Protein 2P38 (pdb70)

Solvent-accessible surface area: 15680 Å² total; per-residue (Å²): 92,136,2,26,67,12,45,88,135,1,48,81,13,0,64,141,14,0,96,75,0,7,95,26,110,45,125,32,1,0,0,9,56,46,88,124,59,6,0,0,8,2,84,81,115,15,87,123,56,3,63,125,95,88,38,80,1,94,51,2,41,55,33,0,2,23,2,102,73,49,111,73,151,84,55,27,7,73,35,47,53,87,0,5,72,28,13,118,42,105,55,5,30,0,31,0,8,45,94,12,6,46,42,0,66,14,45,62,47,0,40,105,166,16,28,154,77,75,28,110,127,38,20,61,115,0,0,0,11,26,53,138,42,78,59,18,0,12,0,52,21,56,98,100,35,84,74,160,19,0,25,30,68,41,61,111,51,12,52,66,10,45,89,131,2,59,78,4,0,66,116,13,0,85,76,1,6,83,30,110,45,129,38,0,0,0,9,70,47,104,128,60,6,0,1,8,2,85,82,117,15,76,116,55,3,105,122,97,84,43,82,5,94,53,2,40,55,32,0,3,16,2,99,74,50,110,72,152,71,55,28,6,69,36,48,51,86,0,6,71,29,13,110,49,94,55,5,32,0,31,0,8,46,96,12,5,47,39,0,67,14,45,61,35,0,42,110,165,15,26,156,81,73,30,113,126,42,19,61,117,0,0,0,11,26,54,136,39,80,57,18,0,9,0,54,16,61,97,105,43,87,72,131,19,0,18,32,63,38,61

Foldseek 3Di:
DFKAWADPVRQVLLQVVLPQFAAQQADTWMWDPDVFTWIFRADPVLNVVSVPDGDDPVPGHGTFFTWDQDPVSRIHTDGDLVSNVRHPGDAQEWEFEQVQLVVLLVQAAAFPVRTPDHGYDDDQKGFYHYNVRHGSAIFGAPPVDGRRRTHRDTD/DQKAWADPVRQVLLCVVLVQFAAQQADTWMWDPDVFTWIFRADPVLNVVSVPDPDDPVPGHHTFFTWDQDPVRRIHTDGALVSNVRHPGDAQEWEFEQVQLVVLLVQAAHFPVRTPDHHYDDDQKGFYHYPVRHGSAIFGAPPVGGRRRTHRDTD

Organism: Pyrococcus abyssi (strain GE5 / Orsay) (NCBI:txid272844)

B-factor: mean 29.69, std 9.16, range [14.89, 67.26]

Structure (mmCIF, N/CA/C/O backbone):
data_2P38
#
_entry.id   2P38
#
_cell.length_a   88.492
_cell.length_b   90.284
_cell.length_c   63.347
_cell.angle_alpha   90.00
_cell.angle_beta   134.29
_cell.angle_gamma   90.00
#
_symmetry.space_group_name_H-M   'C 1 2 1'
#
loop_
_entity.id
_entity.type
_entity.pdbx_description
1 polymer 'Protein involved in ribosomal biogenesis'
2 water water
#
loop_
_atom_site.group_PDB
_atom_site.id
_atom_site.type_symbol
_atom_site.label_atom_id
_atom_site.label_alt_id
_atom_site.label_comp_id
_atom_site.label_asym_id
_atom_site.label_entity_id
_atom_site.label_seq_id
_atom_site.pdbx_PDB_ins_code
_atom_site.Cartn_x
_atom_site.Cartn_y
_atom_site.Cartn_z
_atom_site.occupancy
_atom_site.B_iso_or_equiv
_atom_site.auth_seq_id
_atom_site.auth_comp_id
_atom_site.auth_asym_id
_atom_site.auth_atom_id
_atom_site.pdbx_PDB_model_num
ATOM 1 N N . LEU A 1 5 ? 45.951 48.189 6.427 1.00 43.18 5 LEU A N 1
ATOM 2 C CA . LEU A 1 5 ? 45.702 49.533 7.027 1.00 42.63 5 LEU A CA 1
ATOM 3 C C . LEU A 1 5 ? 46.911 50.131 7.705 1.00 42.38 5 LEU A C 1
ATOM 4 O O . LEU A 1 5 ? 47.467 49.527 8.617 1.00 43.61 5 LEU A O 1
ATOM 6 N N . ARG A 1 6 ? 47.316 51.323 7.252 1.00 41.15 6 ARG A N 1
ATOM 7 C CA . ARG A 1 6 ? 48.182 52.196 8.019 1.00 40.50 6 ARG A CA 1
ATOM 8 C C . ARG A 1 6 ? 47.195 53.071 8.766 1.00 39.07 6 ARG A C 1
ATOM 9 O O . ARG A 1 6 ? 46.135 53.413 8.252 1.00 39.73 6 ARG A O 1
ATOM 17 N N . VAL A 1 7 ? 47.552 53.409 9.977 1.00 37.38 7 VAL A N 1
ATOM 18 C CA . VAL A 1 7 ? 46.708 54.259 10.784 1.00 35.83 7 VAL A CA 1
ATOM 19 C C . VAL A 1 7 ? 47.548 55.405 11.212 1.00 34.96 7 VAL A C 1
ATOM 20 O O . VAL A 1 7 ? 48.643 55.230 11.753 1.00 36.89 7 VAL A O 1
ATOM 24 N N . ARG A 1 8 ? 47.059 56.607 10.938 1.00 33.79 8 ARG A N 1
ATOM 25 C CA . ARG A 1 8 ? 47.827 57.802 11.241 1.00 32.46 8 ARG A CA 1
ATOM 26 C C . ARG A 1 8 ? 46.939 58.934 11.694 1.00 31.80 8 ARG A C 1
ATOM 27 O O . ARG A 1 8 ? 45.733 58.869 11.493 1.00 31.77 8 ARG A O 1
ATOM 35 N N . ARG A 1 9 ? 47.548 59.956 12.291 1.00 30.17 9 ARG A N 1
ATOM 36 C CA . ARG A 1 9 ? 46.857 61.193 12.591 1.00 29.31 9 ARG A CA 1
ATOM 37 C C . ARG A 1 9 ? 46.438 61.799 11.281 1.00 29.23 9 ARG A C 1
ATOM 38 O O . ARG A 1 9 ? 47.070 61.546 10.220 1.00 28.30 9 ARG A O 1
ATOM 46 N N . ALA A 1 10 ? 45.347 62.561 11.333 1.00 26.88 10 ALA A N 1
ATOM 47 C CA . ALA A 1 10 ? 44.792 63.212 10.148 1.00 26.22 10 ALA A CA 1
ATOM 48 C C . ALA A 1 10 ? 45.769 64.289 9.674 1.00 26.19 10 ALA A C 1
ATOM 49 O O . ALA A 1 10 ? 46.385 64.970 10.493 1.00 27.11 10 ALA A O 1
ATOM 51 N N . SER A 1 11 ? 45.888 64.444 8.356 1.00 27.33 11 SER A N 1
ATOM 52 C CA . SER A 1 11 ? 46.722 65.497 7.783 1.00 27.93 11 SER A CA 1
ATOM 53 C C . SER A 1 11 ? 46.083 66.844 8.047 1.00 28.65 11 SER A C 1
ATOM 54 O O . SER A 1 11 ? 44.905 66.925 8.364 1.00 27.53 11 SER A O 1
ATOM 57 N N . SER A 1 12 ? 46.871 67.912 7.949 1.00 28.74 12 SER A N 1
ATOM 58 C CA . SER A 1 12 ? 46.294 69.237 7.997 1.00 29.15 12 SER A CA 1
ATOM 59 C C . SER A 1 12 ? 45.184 69.401 6.956 1.00 27.53 12 SER A C 1
ATOM 60 O O . SER A 1 12 ? 44.148 69.994 7.254 1.00 27.75 12 SER A O 1
ATOM 63 N N . TRP A 1 13 ? 45.373 68.861 5.746 1.00 26.10 13 TRP A N 1
ATOM 64 C CA . TRP A 1 13 ? 44.391 68.929 4.692 1.00 26.00 13 TRP A CA 1
ATOM 65 C C . TRP A 1 13 ? 43.128 68.162 5.097 1.00 25.13 13 TRP A C 1
ATOM 66 O O . TRP A 1 13 ? 41.998 68.630 4.941 1.00 25.13 13 TRP A O 1
ATOM 77 N N . GLU A 1 14 ? 43.345 66.977 5.645 1.00 24.33 14 GLU A N 1
ATOM 78 C CA . GLU A 1 14 ? 42.226 66.139 5.995 1.00 23.44 14 GLU A CA 1
ATOM 79 C C . GLU A 1 14 ? 41.435 66.827 7.121 1.00 23.02 14 GLU A C 1
ATOM 80 O O . GLU A 1 14 ? 40.225 66.860 7.068 1.00 21.67 14 GLU A O 1
ATOM 86 N N . LEU A 1 15 ? 42.131 67.401 8.091 1.00 24.00 15 LEU A N 1
ATOM 87 C CA . LEU A 1 15 ? 41.465 68.162 9.161 1.00 24.94 15 LEU A CA 1
ATOM 88 C C . LEU A 1 15 ? 40.637 69.298 8.622 1.00 25.79 15 LEU A C 1
ATOM 89 O O . LEU A 1 15 ? 39.556 69.605 9.128 1.00 24.85 15 LEU A O 1
ATOM 94 N N . ASP A 1 16 ? 41.140 69.944 7.575 1.00 25.38 16 ASP A N 1
ATOM 95 C CA . ASP A 1 16 ? 40.406 71.047 6.979 1.00 25.99 16 ASP A CA 1
ATOM 96 C C . ASP A 1 16 ? 39.143 70.546 6.293 1.00 24.44 16 ASP A C 1
ATOM 97 O O . ASP A 1 16 ? 38.106 71.200 6.362 1.00 24.03 16 ASP A O 1
ATOM 102 N N . LEU A 1 17 ? 39.224 69.375 5.662 1.00 22.33 17 LEU A N 1
ATOM 103 C CA . LEU A 1 17 ? 38.064 68.792 4.997 1.00 22.47 17 LEU A CA 1
ATOM 104 C C . LEU A 1 17 ? 37.027 68.443 6.070 1.00 21.20 17 LEU A C 1
ATOM 105 O O . LEU A 1 17 ? 35.841 68.622 5.860 1.00 21.68 17 LEU A O 1
ATOM 110 N N . ILE A 1 18 ? 37.525 67.953 7.196 1.00 21.23 18 ILE A N 1
ATOM 111 C CA . ILE A 1 18 ? 36.624 67.522 8.274 1.00 20.63 18 ILE A CA 1
ATOM 112 C C . ILE A 1 18 ? 36.016 68.771 8.891 1.00 22.30 18 ILE A C 1
ATOM 113 O O . ILE A 1 18 ? 34.814 68.845 9.138 1.00 21.29 18 ILE A O 1
ATOM 118 N N . LEU A 1 19 ? 36.859 69.762 9.123 1.00 22.82 19 LEU A N 1
ATOM 119 C CA . LEU A 1 19 ? 36.371 71.022 9.647 1.00 25.28 19 LEU A CA 1
ATOM 120 C C . LEU A 1 19 ? 35.389 71.708 8.743 1.00 25.47 19 LEU A C 1
ATOM 121 O O . LEU A 1 19 ? 34.408 72.231 9.245 1.00 26.90 19 LEU A O 1
ATOM 126 N N . LYS A 1 20 ? 35.629 71.686 7.421 1.00 26.59 20 LYS A N 1
ATOM 127 C CA . LYS A 1 20 ? 34.750 72.333 6.442 1.00 27.85 20 LYS A CA 1
ATOM 128 C C . LYS A 1 20 ? 33.376 71.751 6.607 1.00 27.35 20 LYS A C 1
ATOM 129 O O . LYS A 1 20 ? 32.368 72.477 6.644 1.00 27.60 20 LYS A O 1
ATOM 135 N N . GLU A 1 21 ? 33.333 70.435 6.765 1.00 25.85 21 GLU A N 1
ATOM 136 C CA . GLU A 1 21 ? 32.064 69.773 6.887 1.00 24.43 21 GLU A CA 1
ATOM 137 C C . GLU A 1 21 ? 31.364 70.161 8.201 1.00 23.27 21 GLU A C 1
ATOM 138 O O . GLU A 1 21 ? 30.170 70.525 8.196 1.00 24.91 21 GLU A O 1
ATOM 144 N N . ALA A 1 22 ? 32.106 70.122 9.298 1.00 23.66 22 ALA A N 1
ATOM 145 C CA . ALA A 1 22 ? 31.509 70.420 10.616 1.00 23.31 22 ALA A CA 1
ATOM 146 C C . ALA A 1 22 ? 31.022 71.856 10.627 1.00 24.40 22 ALA A C 1
ATOM 147 O O . ALA A 1 22 ? 29.966 72.188 11.171 1.00 22.99 22 ALA A O 1
ATOM 149 N N . GLU A 1 23 ? 31.775 72.722 9.958 1.00 24.01 23 GLU A N 1
ATOM 150 C CA . GLU A 1 23 ? 31.433 74.127 10.011 1.00 24.91 23 GLU A CA 1
ATOM 151 C C . GLU A 1 23 ? 30.234 74.527 9.152 1.00 25.23 23 GLU A C 1
ATOM 152 O O . GLU A 1 23 ? 29.698 75.615 9.306 1.00 26.02 23 GLU A O 1
ATOM 158 N N . LYS A 1 24 ? 29.734 73.619 8.325 1.00 23.55 24 LYS A N 1
ATOM 159 C CA . LYS A 1 24 ? 28.441 73.854 7.739 1.00 23.80 24 LYS A CA 1
ATOM 160 C C . LYS A 1 24 ? 27.333 73.876 8.786 1.00 23.77 24 LYS A C 1
ATOM 161 O O . LYS A 1 24 ? 26.267 74.386 8.524 1.00 25.07 24 LYS A O 1
ATOM 167 N N . TYR A 1 25 ? 27.583 73.278 9.943 1.00 22.76 25 TYR A N 1
ATOM 168 C CA . TYR A 1 25 ? 26.558 73.052 10.942 1.00 22.24 25 TYR A CA 1
ATOM 169 C C . TYR A 1 25 ? 26.818 73.741 12.255 1.00 23.35 25 TYR A C 1
ATOM 170 O O . TYR A 1 25 ? 25.890 74.026 13.002 1.00 24.18 25 TYR A O 1
ATOM 179 N N . GLY A 1 26 ? 28.082 73.967 12.569 1.00 23.65 26 GLY A N 1
ATOM 180 C CA . GLY A 1 26 ? 28.400 74.625 13.800 1.00 24.33 26 GLY A CA 1
ATOM 181 C C . GLY A 1 26 ? 29.839 74.483 14.158 1.00 24.66 26 GLY A C 1
ATOM 182 O O . GLY A 1 26 ? 30.738 74.532 13.294 1.00 26.79 26 GLY A O 1
ATOM 183 N N . GLU A 1 27 ? 30.074 74.332 15.438 1.00 24.80 27 GLU A N 1
ATOM 184 C CA . GLU A 1 27 ? 31.435 74.358 15.921 1.00 25.36 27 GLU A CA 1
ATOM 185 C C . GLU A 1 27 ? 31.843 72.935 16.151 1.00 24.21 27 GLU A C 1
ATOM 186 O O . GLU A 1 27 ? 31.140 72.201 16.845 1.00 24.52 27 GLU A O 1
ATOM 192 N N . LEU A 1 28 ? 32.967 72.552 15.561 1.00 23.91 28 LEU A N 1
ATOM 193 C CA . LEU A 1 28 ? 33.501 71.213 15.782 1.00 23.37 28 LEU A CA 1
ATOM 194 C C . LEU A 1 28 ? 34.154 71.179 17.165 1.00 23.73 28 LEU A C 1
ATOM 195 O O . LEU A 1 28 ? 35.133 71.888 17.436 1.00 24.52 28 LEU A O 1
ATOM 200 N N . LEU A 1 29 ? 33.600 70.360 18.047 1.00 23.69 29 LEU A N 1
ATOM 201 C CA . LEU A 1 29 ? 33.986 70.355 19.443 1.00 24.33 29 LEU A CA 1
ATOM 202 C C . LEU A 1 29 ? 35.144 69.413 19.679 1.00 25.50 29 LEU A C 1
ATOM 203 O O . LEU A 1 29 ? 35.819 69.465 20.727 1.00 26.71 29 LEU A O 1
ATOM 208 N N . HIS A 1 30 ? 35.361 68.538 18.709 1.00 24.57 30 HIS A N 1
ATOM 209 C CA . HIS A 1 30 ? 36.395 67.543 18.845 1.00 26.32 30 HIS A CA 1
ATOM 210 C C . HIS A 1 30 ? 37.583 67.800 17.938 1.00 26.76 30 HIS A C 1
ATOM 211 O O . HIS A 1 30 ? 37.425 68.073 16.742 1.00 28.73 30 HIS A O 1
ATOM 218 N N . GLU A 1 31 ? 38.773 67.676 18.509 1.00 27.86 31 GLU A N 1
ATOM 219 C CA . GLU A 1 31 ? 39.977 68.190 17.870 1.00 28.42 31 GLU A CA 1
ATOM 220 C C . GLU A 1 31 ? 40.789 67.141 17.134 1.00 27.71 31 GLU A C 1
ATOM 221 O O . GLU A 1 31 ? 41.445 67.433 16.151 1.00 28.48 31 GLU A O 1
ATOM 227 N N . PHE A 1 32 ? 40.724 65.903 17.598 1.00 24.76 32 PHE A N 1
ATOM 228 C CA . PHE A 1 32 ? 41.729 64.907 17.233 1.00 24.34 32 PHE A CA 1
ATOM 229 C C . PHE A 1 32 ? 41.155 63.834 16.381 1.00 23.15 32 PHE A C 1
ATOM 230 O O . PHE A 1 32 ? 40.144 63.228 16.759 1.00 22.15 32 PHE A O 1
ATOM 238 N N . PHE A 1 33 ? 41.785 63.589 15.234 1.00 21.10 33 PHE A N 1
ATOM 239 C CA . PHE A 1 33 ? 41.282 62.607 14.324 1.00 22.22 33 PHE A CA 1
ATOM 240 C C . PHE A 1 33 ? 42.433 61.792 13.799 1.00 23.24 33 PHE A C 1
ATOM 241 O O . PHE A 1 33 ? 43.577 62.295 13.694 1.00 23.70 33 PHE A O 1
ATOM 249 N N . CYS A 1 34 ? 42.140 60.542 13.522 1.00 22.10 34 CYS A N 1
ATOM 250 C CA . CYS A 1 34 ? 43.077 59.692 12.866 1.00 22.33 34 CYS A CA 1
ATOM 251 C C . CYS A 1 34 ? 42.450 59.250 11.598 1.00 22.71 34 CYS A C 1
ATOM 252 O O . CYS A 1 34 ? 41.224 59.344 11.383 1.00 20.93 34 CYS A O 1
ATOM 255 N N . VAL A 1 35 ? 43.301 58.737 10.717 1.00 22.20 35 VAL A N 1
ATOM 256 C CA . VAL A 1 35 ? 42.846 58.282 9.443 1.00 23.37 35 VAL A CA 1
ATOM 257 C C . VAL A 1 35 ? 43.362 56.877 9.292 1.00 24.64 35 VAL A C 1
ATOM 258 O O . VAL A 1 35 ? 44.498 56.591 9.6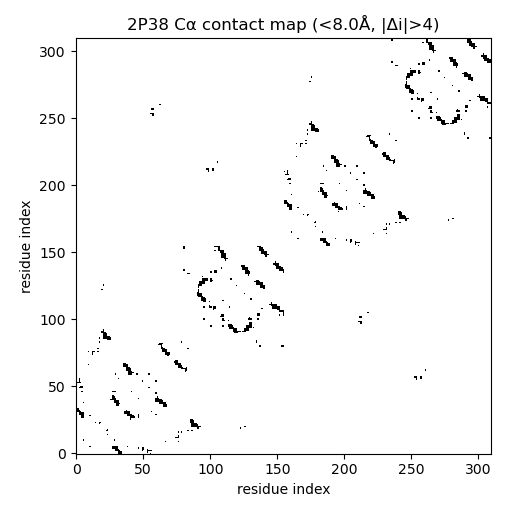74 1.00 26.92 35 VAL A O 1
ATOM 262 N N . VAL A 1 36 ? 42.478 56.019 8.821 1.00 26.30 36 VAL A N 1
ATOM 263 C CA . VAL A 1 36 ? 42.792 54.648 8.517 1.00 27.81 36 VAL A CA 1
ATOM 264 C C . VAL A 1 36 ? 42.772 54.558 6.999 1.00 29.87 36 VAL A C 1
ATOM 265 O O . VAL A 1 36 ? 41.719 54.646 6.353 1.00 29.41 36 VAL A O 1
ATOM 269 N N . GLU A 1 37 ? 43.979 54.409 6.458 1.00 32.85 37 GLU A N 1
ATOM 270 C CA . GLU A 1 37 ? 44.171 54.283 5.019 1.00 34.06 37 GLU A CA 1
ATOM 271 C C . GLU A 1 37 ? 43.737 52.876 4.645 1.00 34.61 37 GLU A C 1
ATOM 272 O O . GLU A 1 37 ? 44.496 51.938 4.814 1.00 36.60 37 GLU A O 1
ATOM 278 N N . GLY A 1 38 ? 42.489 52.718 4.214 1.00 34.72 38 GLY A N 1
ATOM 279 C CA . GLY A 1 38 ? 41.969 51.443 3.752 1.00 34.87 38 GLY A CA 1
ATOM 280 C C . GLY A 1 38 ? 41.784 51.581 2.246 1.00 35.69 38 GLY A C 1
ATOM 281 O O . GLY A 1 38 ? 42.609 52.247 1.601 1.00 35.44 38 GLY A O 1
ATOM 282 N N . LYS A 1 39 ? 40.707 51.012 1.704 1.00 36.07 39 LYS A N 1
ATOM 283 C CA . LYS A 1 39 ? 40.271 51.311 0.326 1.00 35.97 39 LYS A CA 1
ATOM 284 C C . LYS A 1 39 ? 40.086 52.815 0.183 1.00 35.69 39 LYS A C 1
ATOM 285 O O . LYS A 1 39 ? 40.505 53.421 -0.802 1.00 34.80 39 LYS A O 1
ATOM 287 N N . TYR A 1 40 ? 39.481 53.399 1.219 1.00 34.38 40 TYR A N 1
ATOM 288 C CA . TYR A 1 40 ? 39.271 54.833 1.327 1.00 33.23 40 TYR A CA 1
ATOM 289 C C . TYR A 1 40 ? 39.826 55.253 2.648 1.00 31.15 40 TYR A C 1
ATOM 290 O O . TYR A 1 40 ? 40.139 54.431 3.489 1.00 31.52 40 TYR A O 1
ATOM 299 N N . ARG A 1 41 ? 39.930 56.553 2.845 1.00 29.31 41 ARG A N 1
ATOM 300 C CA . ARG A 1 41 ? 40.496 57.082 4.045 1.00 27.50 41 ARG A CA 1
ATOM 301 C C . ARG A 1 41 ? 39.395 57.212 5.081 1.00 26.09 41 ARG A C 1
ATOM 302 O O . ARG A 1 41 ? 38.522 58.063 4.951 1.00 25.26 41 ARG A O 1
ATOM 310 N N . ASP A 1 42 ? 39.453 56.378 6.114 1.00 23.97 42 ASP A N 1
ATOM 311 C CA . ASP A 1 42 ? 38.418 56.419 7.123 1.00 23.06 42 ASP A CA 1
ATOM 312 C C . ASP A 1 42 ? 38.823 57.304 8.230 1.00 20.46 42 ASP A C 1
ATOM 313 O O . ASP A 1 42 ? 39.958 57.263 8.702 1.00 22.05 42 ASP A O 1
ATOM 318 N N . VAL A 1 43 ? 37.884 58.123 8.695 1.00 19.95 43 VAL A N 1
ATOM 319 C CA . VAL A 1 43 ? 38.256 59.090 9.719 1.00 18.12 43 VAL A CA 1
ATOM 320 C C . VAL A 1 43 ? 37.750 58.642 11.078 1.00 18.13 43 VAL A C 1
ATOM 321 O O . VAL A 1 43 ? 36.601 58.232 11.166 1.00 17.66 43 VAL A O 1
ATOM 325 N N . TYR A 1 44 ? 38.615 58.697 12.084 1.00 18.26 44 TYR A N 1
ATOM 326 C CA . TYR A 1 44 ? 38.209 58.337 13.439 1.00 18.43 44 TYR A CA 1
ATOM 327 C C . TYR A 1 44 ? 38.399 59.524 14.319 1.00 18.73 44 TYR A C 1
ATOM 328 O O . TYR A 1 44 ? 39.450 60.219 14.282 1.00 19.82 44 TYR A O 1
ATOM 337 N N . ALA A 1 45 ? 37.380 59.795 15.135 1.00 17.76 45 ALA A N 1
ATOM 338 C CA . ALA A 1 45 ? 37.568 60.751 16.191 1.00 17.52 45 ALA A CA 1
ATOM 339 C C . ALA A 1 45 ? 38.249 59.987 17.297 1.00 19.19 45 ALA A C 1
ATOM 340 O O . ALA A 1 45 ? 37.772 58.924 17.683 1.00 20.01 45 ALA A O 1
ATOM 342 N N . VAL A 1 46 ? 39.409 60.484 17.746 1.00 17.46 46 VAL A N 1
ATOM 343 C CA . VAL A 1 46 ? 40.192 59.770 18.730 1.00 18.17 46 VAL A CA 1
ATOM 344 C C . VAL A 1 46 ? 40.394 60.702 19.902 1.00 17.73 46 VAL A C 1
ATOM 345 O O . VAL A 1 46 ? 40.284 61.940 19.784 1.00 18.01 46 VAL A O 1
ATOM 349 N N . ASN A 1 47 ? 40.682 60.144 21.053 1.00 18.45 47 ASN A N 1
ATOM 350 C CA . ASN A 1 47 ? 40.961 61.049 22.124 1.00 20.98 47 ASN A CA 1
ATOM 351 C C . ASN A 1 47 ? 42.408 61.566 21.968 1.00 22.12 47 ASN A C 1
ATOM 352 O O . ASN A 1 47 ? 43.177 61.071 21.108 1.00 21.57 47 ASN A O 1
ATOM 357 N N . GLU A 1 48 ? 42.742 62.561 22.775 1.00 23.90 48 GLU A N 1
ATOM 358 C CA . GLU A 1 48 ? 44.058 63.207 22.660 1.00 26.24 48 GLU A CA 1
ATOM 359 C C . GLU A 1 48 ? 45.151 62.197 22.896 1.00 26.53 48 GLU A C 1
ATOM 360 O O . GLU A 1 48 ? 46.171 62.195 22.199 1.00 26.48 48 GLU A O 1
ATOM 366 N N . GLU A 1 49 ? 44.925 61.300 23.856 1.00 25.67 49 GLU A N 1
ATOM 367 C CA . GLU A 1 49 ? 45.925 60.317 24.181 1.00 25.32 49 GLU A CA 1
ATOM 368 C C . GLU A 1 49 ? 46.217 59.388 23.023 1.00 25.35 49 GLU A C 1
ATOM 369 O O . GLU A 1 49 ? 47.384 59.118 22.700 1.00 26.26 49 GLU A O 1
ATOM 375 N N . VAL A 1 50 ? 45.169 58.931 22.344 1.00 23.64 50 VAL A N 1
ATOM 376 C CA . VAL A 1 50 ? 45.328 58.040 21.189 1.00 24.38 50 VAL A CA 1
ATOM 377 C C . VAL A 1 50 ? 45.991 58.795 20.025 1.00 26.25 50 VAL A C 1
ATOM 378 O O . VAL A 1 50 ? 46.872 58.262 19.347 1.00 25.68 50 VAL A O 1
ATOM 382 N N . TRP A 1 51 ? 45.581 60.040 19.856 1.00 26.79 51 TRP A N 1
ATOM 383 C CA . TRP A 1 51 ? 46.161 60.920 18.838 1.00 29.74 51 TRP A CA 1
ATOM 384 C C . TRP A 1 51 ? 47.689 60.999 19.074 1.00 31.39 51 TRP A C 1
ATOM 385 O O . TRP A 1 51 ? 48.466 60.852 18.121 1.00 31.78 51 TRP A O 1
ATOM 396 N N . LYS A 1 52 ? 48.082 61.140 20.341 1.00 32.32 52 LYS A N 1
ATOM 397 C CA . LYS A 1 52 ? 49.509 61.222 20.733 1.00 34.92 52 LYS A CA 1
ATOM 398 C C . LYS A 1 52 ? 50.229 59.902 20.514 1.00 35.56 52 LYS A C 1
ATOM 399 O O . LYS A 1 52 ? 51.311 59.870 19.917 1.00 36.83 52 LYS A O 1
ATOM 405 N N . ILE A 1 53 ? 49.601 58.818 20.965 1.00 34.83 53 ILE A N 1
ATOM 406 C CA . ILE A 1 53 ? 50.122 57.465 20.856 1.00 35.64 53 ILE A CA 1
ATOM 407 C C . ILE A 1 53 ? 50.383 57.040 19.439 1.00 35.57 53 ILE A C 1
ATOM 408 O O . ILE A 1 53 ? 51.383 56.359 19.168 1.00 34.85 53 ILE A O 1
ATOM 413 N N . ILE A 1 54 ? 49.446 57.383 18.551 1.00 35.43 54 ILE A N 1
ATOM 414 C CA . ILE A 1 54 ? 49.432 56.907 17.184 1.00 37.77 54 ILE A CA 1
ATOM 415 C C . ILE A 1 54 ? 50.666 57.371 16.379 1.00 39.01 54 ILE A C 1
ATOM 416 O O . ILE A 1 54 ? 50.946 56.857 15.290 1.00 39.32 54 ILE A O 1
ATOM 421 N N . GLU A 1 55 ? 51.364 58.352 16.940 1.00 40.71 55 GLU A N 1
ATOM 422 C CA . GLU A 1 55 ? 52.630 58.838 16.404 1.00 43.03 55 GLU A CA 1
ATOM 423 C C . GLU A 1 55 ? 53.692 57.750 16.448 1.00 44.41 55 GLU A C 1
ATOM 424 O O . GLU A 1 55 ? 54.439 57.579 15.482 1.00 45.89 55 GLU A O 1
ATOM 426 N N . ASP A 1 56 ? 53.732 57.018 17.565 1.00 45.63 56 ASP A N 1
ATOM 427 C CA . ASP A 1 56 ? 54.789 56.048 17.875 1.00 46.67 56 ASP A CA 1
ATOM 428 C C . ASP A 1 56 ? 54.325 54.618 17.589 1.00 47.21 56 ASP A C 1
ATOM 429 O O . ASP A 1 56 ? 55.110 53.759 17.179 1.00 47.40 56 ASP A O 1
ATOM 434 N N . ILE A 1 57 ? 53.038 54.368 17.792 1.00 46.46 57 ILE A N 1
ATOM 435 C CA . ILE A 1 57 ? 52.484 53.024 17.672 1.00 46.36 57 ILE A CA 1
ATOM 436 C C . ILE A 1 57 ? 51.319 52.9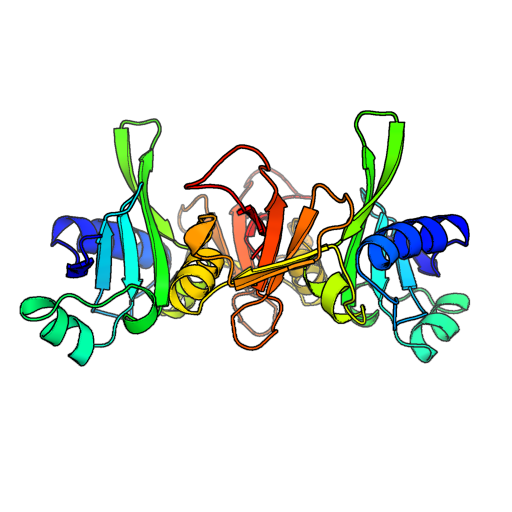96 16.698 1.00 45.66 57 ILE A C 1
ATOM 437 O O . ILE A 1 57 ? 50.330 53.699 16.905 1.00 46.59 57 ILE A O 1
ATOM 442 N N . ASN A 1 58 ? 51.410 52.158 15.667 1.00 44.94 58 ASN A N 1
ATOM 443 C CA . ASN A 1 58 ? 50.240 51.827 14.842 1.00 43.52 58 ASN A CA 1
ATOM 444 C C . ASN A 1 58 ? 49.253 51.127 15.814 1.00 41.84 58 ASN A C 1
ATOM 445 O O . ASN A 1 58 ? 49.649 50.483 16.810 1.00 42.27 58 ASN A O 1
ATOM 450 N N . MET A 1 59 ? 47.974 51.362 15.603 1.00 38.38 59 MET A N 1
ATOM 451 C CA . MET A 1 59 ? 46.959 50.750 16.440 1.00 34.86 59 MET A CA 1
ATOM 452 C C . MET A 1 59 ? 45.967 50.346 15.419 1.00 32.32 59 MET A C 1
ATOM 453 O O . MET A 1 59 ? 45.958 50.904 14.326 1.00 31.98 59 MET A O 1
ATOM 458 N N . ARG A 1 60 ? 45.154 49.355 15.740 1.00 29.20 60 ARG A N 1
ATOM 459 C CA . ARG A 1 60 ? 44.163 48.905 14.813 1.00 27.09 60 ARG A CA 1
ATOM 460 C C . ARG A 1 60 ? 42.925 49.808 14.982 1.00 24.71 60 ARG A C 1
ATOM 461 O O . ARG A 1 60 ? 42.748 50.456 16.025 1.00 23.96 60 ARG A O 1
ATOM 469 N N . PRO A 1 61 ? 42.104 49.875 13.945 1.00 23.75 61 PRO A N 1
ATOM 470 C CA . PRO A 1 61 ? 40.897 50.701 13.995 1.00 22.85 61 PRO A CA 1
ATOM 471 C C . PRO A 1 61 ? 40.066 50.392 15.220 1.00 21.62 61 PRO A C 1
ATOM 472 O O . PRO A 1 61 ? 39.518 51.359 15.753 1.00 21.99 61 PRO A O 1
ATOM 476 N N . TYR A 1 62 ? 39.957 49.129 15.641 1.00 20.72 62 TYR A N 1
ATOM 477 C CA . TYR A 1 62 ? 39.142 48.831 16.823 1.00 21.09 62 TYR A CA 1
ATOM 478 C C . TYR A 1 62 ? 39.662 49.408 18.164 1.00 21.05 62 TYR A C 1
ATOM 479 O O . TYR A 1 62 ? 38.973 49.346 19.167 1.00 19.90 62 TYR A O 1
ATOM 488 N N . SER A 1 63 ? 40.860 49.983 18.167 1.00 19.95 63 SER A N 1
ATOM 489 C CA . SER A 1 63 ? 41.447 50.611 19.365 1.00 20.80 63 SER A CA 1
ATOM 490 C C . SER A 1 63 ? 41.433 52.130 19.276 1.00 20.26 63 SER A C 1
ATOM 491 O O . SER A 1 63 ? 41.842 52.814 20.196 1.00 20.70 63 SER A O 1
ATOM 494 N N . LEU A 1 64 ? 40.977 52.667 18.144 1.00 20.78 64 LEU A N 1
ATOM 495 C CA . LEU A 1 64 ? 41.242 54.074 17.873 1.00 22.20 64 LEU A CA 1
ATOM 496 C C . LEU A 1 64 ? 40.281 55.037 18.548 1.00 21.74 64 LEU A C 1
ATOM 497 O O . LEU A 1 64 ? 40.673 56.057 19.088 1.00 23.11 64 LEU A O 1
ATOM 502 N N . GLY A 1 65 ? 39.001 54.713 18.492 1.00 21.48 65 GLY A N 1
ATOM 503 C CA . GLY A 1 65 ? 37.978 55.661 18.861 1.00 20.41 65 GLY A CA 1
ATOM 504 C C . GLY A 1 65 ? 36.796 55.459 17.926 1.00 19.72 65 GLY A C 1
ATOM 505 O O . GLY A 1 65 ? 36.421 54.298 17.559 1.00 22.29 65 GLY A O 1
ATOM 506 N N . THR A 1 66 ? 36.241 56.567 17.458 1.00 17.59 66 THR A N 1
ATOM 507 C CA . THR A 1 66 ? 34.938 56.516 16.841 1.00 17.02 66 THR A CA 1
ATOM 508 C C . THR A 1 66 ? 35.052 56.794 15.373 1.00 17.93 66 THR A C 1
ATOM 509 O O . THR A 1 66 ? 35.570 57.830 14.996 1.00 16.53 66 THR A O 1
ATOM 513 N N . PHE A 1 67 ? 34.637 55.826 14.579 1.00 17.14 67 PHE A N 1
ATOM 514 C CA . PHE A 1 67 ? 34.555 56.047 13.150 1.00 18.31 67 PHE A CA 1
ATOM 515 C C . PHE A 1 67 ? 33.487 57.089 12.838 1.00 19.68 67 PHE A C 1
ATOM 516 O O . PHE A 1 67 ? 32.342 56.917 13.221 1.00 18.15 67 PHE A O 1
ATOM 524 N N . VAL A 1 68 ? 33.877 58.143 12.129 1.00 17.75 68 VAL A N 1
ATOM 525 C CA . VAL A 1 68 ? 32.997 59.265 11.868 1.00 18.93 68 VAL A CA 1
ATOM 526 C C . VAL A 1 68 ? 32.855 59.573 10.420 1.00 18.52 68 VAL A C 1
ATOM 527 O O . VAL A 1 68 ? 32.150 60.483 10.048 1.00 18.68 68 VAL A O 1
ATOM 531 N N . GLY A 1 69 ? 33.475 58.769 9.571 1.00 19.82 69 GLY A N 1
ATOM 532 C CA . GLY A 1 69 ? 33.254 59.002 8.162 1.00 19.73 69 GLY A CA 1
ATOM 533 C C . GLY A 1 69 ? 34.474 58.719 7.323 1.00 19.77 69 GLY A C 1
ATOM 534 O O . GLY A 1 69 ? 35.458 58.182 7.790 1.00 19.49 69 GLY A O 1
ATOM 535 N N . THR A 1 70 ? 34.372 59.104 6.059 1.00 21.06 70 THR A N 1
ATOM 536 C CA . THR A 1 70 ? 35.358 58.705 5.100 1.00 22.51 70 THR A CA 1
ATOM 537 C C . THR A 1 70 ? 35.689 59.887 4.203 1.00 22.09 70 THR A C 1
ATOM 538 O O . THR A 1 70 ? 34.817 60.689 3.881 1.00 23.96 70 THR A O 1
ATOM 542 N N . ILE A 1 71 ? 36.954 59.995 3.848 1.00 23.29 71 ILE A N 1
ATOM 543 C CA . ILE A 1 71 ? 37.348 60.961 2.830 1.00 24.40 71 ILE A CA 1
ATOM 544 C C . ILE A 1 71 ? 37.479 60.257 1.472 1.00 26.02 71 ILE A C 1
ATOM 545 O O . ILE A 1 71 ? 38.150 59.233 1.366 1.00 25.23 71 ILE A O 1
ATOM 550 N N . ARG A 1 72 ? 36.790 60.795 0.474 1.00 27.22 72 ARG A N 1
ATOM 551 C CA . ARG A 1 72 ? 36.866 60.258 -0.875 1.00 30.42 72 ARG A CA 1
ATOM 552 C C . ARG A 1 72 ? 36.863 61.439 -1.810 1.00 30.76 72 ARG A C 1
ATOM 553 O O . ARG A 1 72 ? 36.478 62.552 -1.438 1.00 31.09 72 ARG A O 1
ATOM 561 N N . VAL A 1 73 ? 37.280 61.182 -3.039 1.00 31.02 73 VAL A N 1
ATOM 562 C CA . VAL A 1 73 ? 37.161 62.186 -4.075 1.00 32.94 73 VAL A CA 1
ATOM 563 C C . VAL A 1 73 ? 35.814 61.960 -4.715 1.00 34.94 73 VAL A C 1
ATOM 564 O O . VAL A 1 73 ? 35.518 60.845 -5.133 1.00 35.95 73 VAL A O 1
ATOM 568 N N . ASP A 1 74 ? 35.008 63.023 -4.768 1.00 37.45 74 ASP A N 1
ATOM 569 C CA . ASP A 1 74 ? 33.669 63.012 -5.347 1.00 40.73 74 ASP A CA 1
ATOM 570 C C . ASP A 1 74 ? 33.706 63.065 -6.878 1.00 41.59 74 ASP A C 1
ATOM 571 O O . ASP A 1 74 ? 34.785 62.963 -7.484 1.00 41.52 74 ASP A O 1
ATOM 576 N N . GLU A 1 75 ? 32.526 63.278 -7.477 1.00 43.08 75 GLU A N 1
ATOM 577 C CA . GLU A 1 75 ? 32.351 63.352 -8.935 1.00 43.35 75 GLU A CA 1
ATOM 578 C C . GLU A 1 75 ? 33.133 64.478 -9.584 1.00 43.33 75 GLU A C 1
ATOM 579 O O . GLU A 1 75 ? 33.577 64.360 -10.726 1.00 44.77 75 GLU A O 1
ATOM 581 N N . ASN A 1 76 ? 33.290 65.581 -8.870 1.00 42.97 76 ASN A N 1
ATOM 582 C CA . ASN A 1 76 ? 33.947 66.750 -9.423 1.00 42.03 76 ASN A CA 1
ATOM 583 C C . ASN A 1 76 ? 35.442 66.739 -9.215 1.00 40.86 76 ASN A C 1
ATOM 584 O O . ASN A 1 76 ? 36.077 67.779 -9.382 1.00 41.42 76 ASN A O 1
ATOM 586 N N . LEU A 1 77 ? 35.993 65.580 -8.849 1.00 39.99 77 LEU A N 1
ATOM 587 C CA . LEU A 1 77 ? 37.418 65.442 -8.501 1.00 38.22 77 LEU A CA 1
ATOM 588 C C . LEU A 1 77 ? 37.776 66.355 -7.342 1.00 37.03 77 LEU A C 1
ATOM 589 O O . LEU A 1 77 ? 38.847 66.966 -7.304 1.00 37.67 77 LEU A O 1
ATOM 594 N N . VAL A 1 78 ? 36.835 66.487 -6.414 1.00 36.55 78 VAL A N 1
ATOM 595 C CA . VAL A 1 78 ? 37.042 67.305 -5.228 1.00 34.44 78 VAL A CA 1
ATOM 596 C C . VAL A 1 78 ? 36.996 66.363 -4.029 1.00 32.59 78 VAL A C 1
ATOM 597 O O . VAL A 1 78 ? 36.101 65.570 -3.905 1.00 31.79 78 VAL A O 1
ATOM 601 N N . GLU A 1 79 ? 38.004 66.467 -3.184 1.00 31.28 79 GLU A N 1
ATOM 602 C CA . GLU A 1 79 ? 38.138 65.614 -2.025 1.00 30.54 79 GLU A CA 1
ATOM 603 C C . GLU A 1 79 ? 37.090 66.123 -1.072 1.00 29.40 79 GLU A C 1
ATOM 604 O O . GLU A 1 79 ? 36.954 67.331 -0.884 1.00 28.45 79 GLU A O 1
ATOM 610 N N . LYS A 1 80 ? 36.303 65.203 -0.532 1.00 29.27 80 LYS A N 1
ATOM 611 C CA . LYS A 1 80 ? 35.306 65.593 0.475 1.00 27.28 80 LYS A CA 1
ATOM 612 C C . LYS A 1 80 ? 35.417 64.655 1.652 1.00 26.36 80 LYS A C 1
ATOM 613 O O . LYS A 1 80 ? 35.743 63.472 1.491 1.00 25.26 80 LYS A O 1
ATOM 615 N N . PHE A 1 81 ? 35.098 65.187 2.833 1.00 24.69 81 PHE A N 1
ATOM 616 C CA . PHE A 1 81 ? 34.845 64.332 3.972 1.00 23.67 81 PHE A CA 1
ATOM 617 C C . PHE A 1 81 ? 33.360 63.983 3.972 1.00 22.27 81 PHE A C 1
ATOM 618 O O . PHE A 1 81 ? 32.489 64.887 3.901 1.00 23.12 81 PHE A O 1
ATOM 626 N N . TYR A 1 82 ? 33.069 62.698 4.056 1.00 21.64 82 TYR A N 1
ATOM 627 C CA . TYR A 1 82 ? 31.695 62.217 4.130 1.00 21.50 82 TYR A CA 1
ATOM 628 C C . TYR A 1 82 ? 31.454 61.730 5.537 1.00 21.58 82 TYR A C 1
ATOM 629 O O . TYR A 1 82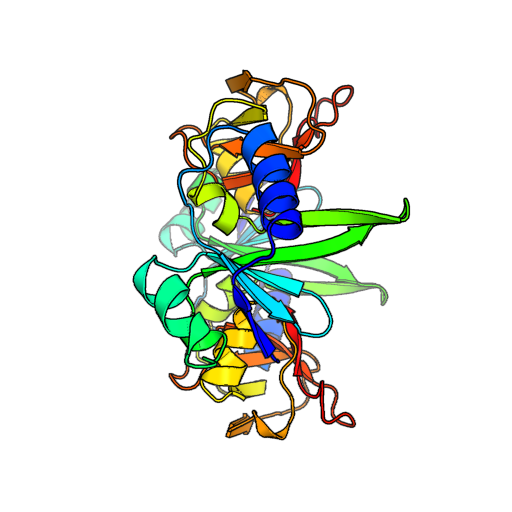 ? 31.888 60.654 5.895 1.00 20.86 82 TYR A O 1
ATOM 638 N N . PRO A 1 83 ? 30.756 62.523 6.340 1.00 21.50 83 PRO A N 1
ATOM 639 C CA . PRO A 1 83 ? 30.516 62.129 7.729 1.00 21.26 83 PRO A CA 1
ATOM 640 C C . PRO A 1 83 ? 29.460 61.057 7.813 1.00 21.45 83 PRO A C 1
ATOM 641 O O . PRO A 1 83 ? 28.536 60.970 6.964 1.00 21.44 83 PRO A O 1
ATOM 645 N N . ASN A 1 84 ? 29.599 60.202 8.819 1.00 21.03 84 ASN A N 1
ATOM 646 C CA . ASN A 1 84 ? 28.445 59.424 9.233 1.00 21.04 84 ASN A CA 1
ATOM 647 C C . ASN A 1 84 ? 27.672 60.228 10.292 1.00 20.82 84 ASN A C 1
ATOM 648 O O . ASN A 1 84 ? 28.065 61.308 10.651 1.00 19.25 84 ASN A O 1
ATOM 653 N N . LEU A 1 85 ? 26.543 59.708 10.761 1.00 20.96 85 LEU A N 1
ATOM 654 C CA . LEU A 1 85 ? 25.753 60.412 11.742 1.00 22.35 85 LEU A CA 1
ATOM 655 C C . LEU A 1 85 ? 26.533 60.676 13.028 1.00 20.27 85 LEU A C 1
ATOM 656 O O . LEU A 1 85 ? 26.286 61.632 13.755 1.00 20.31 85 LEU A O 1
ATOM 661 N N . GLU A 1 86 ? 27.481 59.807 13.322 1.00 20.92 86 GLU A N 1
ATOM 662 C CA . GLU A 1 86 ? 28.227 59.906 14.560 1.00 21.37 86 GLU A CA 1
ATOM 663 C C . GLU A 1 86 ? 29.089 61.139 14.559 1.00 19.79 86 GLU A C 1
ATOM 664 O O . GLU A 1 86 ? 29.316 61.742 15.591 1.00 19.41 86 GLU A O 1
ATOM 670 N N . PHE A 1 87 ? 29.553 61.542 13.377 1.00 19.01 87 PHE A N 1
ATOM 671 C CA . PHE A 1 87 ? 30.348 62.712 13.288 1.00 18.11 87 PHE A CA 1
ATOM 672 C C . PHE A 1 87 ? 29.579 63.888 13.898 1.00 18.45 87 PHE A C 1
ATOM 673 O O . PHE A 1 87 ? 30.155 64.759 14.540 1.00 17.71 87 PHE A O 1
ATOM 681 N N . PHE A 1 88 ? 28.268 63.913 13.683 1.00 18.47 88 PHE A N 1
ATOM 682 C CA . PHE A 1 88 ? 27.496 65.079 14.100 1.00 20.10 88 PHE A CA 1
ATOM 683 C C . PHE A 1 88 ? 27.396 65.243 15.590 1.00 20.86 88 PHE A C 1
ATOM 684 O O . PHE A 1 88 ? 27.162 66.354 16.083 1.00 20.33 88 PHE A O 1
ATOM 692 N N . SER A 1 89 ? 27.623 64.161 16.328 1.00 21.39 89 SER A N 1
ATOM 693 C CA . SER A 1 89 ? 27.655 64.277 17.770 1.00 22.27 89 SER A CA 1
ATOM 694 C C . SER A 1 89 ? 28.882 65.099 18.214 1.00 21.66 89 SER A C 1
ATOM 695 O O . SER A 1 89 ? 28.973 65.527 19.358 1.00 21.08 89 SER A O 1
ATOM 698 N N . LEU A 1 90 ? 29.832 65.360 17.296 1.00 19.11 90 LEU A N 1
ATOM 699 C CA . LEU A 1 90 ? 31.003 66.173 17.622 1.00 19.89 90 LEU A CA 1
ATOM 700 C C . LEU A 1 90 ? 30.824 67.682 17.444 1.00 19.73 90 LEU A C 1
ATOM 701 O O . LEU A 1 90 ? 31.770 68.435 17.661 1.00 22.54 90 LEU A O 1
ATOM 706 N N . ILE A 1 91 ? 29.624 68.108 17.077 1.00 19.01 91 ILE A N 1
ATOM 707 C CA . ILE A 1 91 ? 29.422 69.446 16.564 1.00 19.14 91 ILE A CA 1
ATOM 708 C C . ILE A 1 91 ? 28.469 70.093 17.537 1.00 19.76 91 ILE A C 1
ATOM 709 O O . ILE A 1 91 ? 27.494 69.485 17.959 1.00 19.16 91 ILE A O 1
ATOM 714 N N . LYS A 1 92 ? 28.831 71.286 17.944 1.00 20.42 92 LYS A N 1
ATOM 715 C CA . LYS A 1 92 ? 27.886 72.145 18.631 1.00 22.48 92 LYS A CA 1
ATOM 716 C C . LYS A 1 92 ? 27.024 72.728 17.523 1.00 21.01 92 LYS A C 1
ATOM 717 O O . LYS A 1 92 ? 27.464 73.533 16.706 1.00 21.64 92 LYS A O 1
ATOM 723 N N . LEU A 1 93 ? 25.789 72.270 17.435 1.00 21.53 93 LEU A N 1
ATOM 724 C CA . LEU A 1 93 ? 25.034 72.555 16.254 1.00 20.91 93 LEU A CA 1
ATOM 725 C C . LEU A 1 93 ? 24.484 73.981 16.274 1.00 22.19 93 LEU A C 1
ATOM 726 O O . LEU A 1 93 ? 23.946 74.419 17.284 1.00 22.28 93 LEU A O 1
ATOM 731 N N . GLU A 1 94 ? 24.599 74.706 15.171 1.00 21.87 94 GLU A N 1
ATOM 732 C CA . GLU A 1 94 ? 24.232 76.119 15.195 1.00 23.72 94 GLU A CA 1
ATOM 733 C C . GLU A 1 94 ? 23.353 76.484 14.017 1.00 24.26 94 GLU A C 1
ATOM 734 O O . GLU A 1 94 ? 22.612 77.470 14.071 1.00 24.62 94 GLU A O 1
ATOM 740 N N . LYS A 1 95 ? 23.463 75.701 12.942 1.00 23.27 95 LYS A N 1
ATOM 741 C CA . LYS A 1 95 ? 22.825 76.028 11.665 1.00 23.07 95 LYS A CA 1
ATOM 742 C C . LYS A 1 95 ? 22.706 74.835 10.740 1.00 21.53 95 LYS A C 1
ATOM 743 O O . LYS A 1 95 ? 23.333 73.798 10.968 1.00 21.46 95 LYS A O 1
ATOM 749 N N . ASN A 1 96 ? 21.917 75.017 9.672 1.00 20.13 96 ASN A N 1
ATOM 750 C CA . ASN A 1 96 ? 21.637 73.984 8.684 1.00 20.22 96 ASN A CA 1
ATOM 751 C C . ASN A 1 96 ? 21.052 72.771 9.333 1.00 20.54 96 ASN A C 1
ATOM 752 O O . ASN A 1 96 ? 21.552 71.667 9.196 1.00 19.99 96 ASN A O 1
ATOM 757 N N . TYR A 1 97 ? 19.975 73.016 10.064 1.00 20.32 97 TYR A N 1
ATOM 758 C CA . TYR A 1 97 ? 19.257 71.943 10.709 1.00 20.64 97 TYR A CA 1
ATOM 759 C C . TYR A 1 97 ? 17.783 72.259 10.662 1.00 19.99 97 TYR A C 1
ATOM 760 O O . TYR A 1 97 ? 17.366 73.414 10.461 1.00 21.49 97 TYR A O 1
ATOM 769 N N . VAL A 1 98 ? 16.987 71.222 10.875 1.00 19.58 98 VAL A N 1
ATOM 770 C CA . VAL A 1 98 ? 15.561 71.404 10.953 1.00 19.80 98 VAL A CA 1
ATOM 771 C C . VAL A 1 98 ? 15.126 70.645 12.167 1.00 20.12 98 VAL A C 1
ATOM 772 O O . VAL A 1 98 ? 15.812 69.723 12.588 1.00 20.12 98 VAL A O 1
ATOM 776 N N . ILE A 1 99 ? 14.027 71.090 12.758 1.00 20.05 99 ILE A N 1
ATOM 777 C CA . ILE A 1 99 ? 13.471 70.384 13.909 1.00 20.56 99 ILE A CA 1
ATOM 778 C C . ILE A 1 99 ? 12.122 69.885 13.455 1.00 20.23 99 ILE A C 1
ATOM 779 O O . ILE A 1 99 ? 11.345 70.638 12.858 1.00 21.82 99 ILE A O 1
ATOM 784 N N . LEU A 1 100 ? 11.844 68.623 13.726 1.00 19.75 100 LEU A N 1
ATOM 785 C CA . LEU A 1 100 ? 10.613 68.022 13.250 1.00 19.29 100 LEU A CA 1
ATOM 786 C C . LEU A 1 100 ? 9.775 67.800 14.473 1.00 19.28 100 LEU A C 1
ATOM 787 O O . LEU A 1 100 ? 10.328 67.627 15.558 1.00 19.05 100 LEU A O 1
ATOM 792 N N . GLY A 1 101 ? 8.456 67.793 14.291 1.00 17.39 101 GLY A N 1
ATOM 793 C CA . GLY A 1 101 ? 7.535 67.304 15.289 1.00 20.35 101 GLY A CA 1
ATOM 794 C C . GLY A 1 101 ? 7.785 65.844 15.644 1.00 20.60 101 GLY A C 1
ATOM 795 O O . GLY A 1 101 ? 8.524 65.129 14.928 1.00 20.41 101 GLY A O 1
ATOM 796 N N . PRO A 1 102 ? 7.199 65.400 16.739 1.00 21.33 102 PRO A N 1
ATOM 797 C CA . PRO A 1 102 ? 7.491 64.058 17.226 1.00 21.52 102 PRO A CA 1
ATOM 798 C C . PRO A 1 102 ? 6.997 62.980 16.265 1.00 20.39 102 PRO A C 1
ATOM 799 O O . PRO A 1 102 ? 7.673 61.968 16.140 1.00 19.72 102 PRO A O 1
ATOM 803 N N . LYS A 1 103 ? 5.830 63.180 15.627 1.00 19.37 103 LYS A N 1
ATOM 804 C CA . LYS A 1 103 ? 5.316 62.163 14.727 1.00 20.52 103 LYS A CA 1
ATOM 805 C C . LYS A 1 103 ? 6.206 62.020 13.541 1.00 18.42 103 LYS A C 1
ATOM 806 O O . LYS A 1 103 ? 6.614 60.922 13.211 1.00 19.93 103 LYS A O 1
ATOM 812 N N . ALA A 1 104 ? 6.500 63.137 12.894 1.00 18.92 104 ALA A N 1
ATOM 813 C CA . ALA A 1 104 ? 7.402 63.159 11.748 1.00 19.96 104 ALA A CA 1
ATOM 814 C C . ALA A 1 104 ? 8.800 62.707 12.141 1.00 19.05 104 ALA A C 1
ATOM 815 O O . ALA A 1 104 ? 9.487 62.076 11.325 1.00 18.60 104 ALA A O 1
ATOM 817 N N . SER A 1 105 ? 9.224 63.053 13.362 1.00 18.93 105 SER A N 1
ATOM 818 C CA . SER A 1 105 ? 10.559 62.656 13.824 1.00 18.93 105 SER A CA 1
ATOM 819 C C . SER A 1 105 ? 10.583 61.149 13.841 1.00 18.76 105 SER A C 1
ATOM 820 O O . SER A 1 105 ? 11.524 60.525 13.365 1.00 18.64 105 SER A O 1
ATOM 823 N N . PHE A 1 106 ? 9.584 60.571 14.488 1.00 19.32 106 PHE A N 1
ATOM 824 C CA . PHE A 1 106 ? 9.539 59.119 14.522 1.00 19.06 106 PHE A CA 1
ATOM 825 C C . PHE A 1 106 ? 9.606 58.511 13.128 1.00 19.60 106 PHE A C 1
ATOM 826 O O . PHE A 1 106 ? 10.440 57.624 12.837 1.00 18.31 106 PHE A O 1
ATOM 834 N N . LEU A 1 107 ? 8.725 58.977 12.255 1.00 19.59 107 LEU A N 1
ATOM 835 C CA . LEU A 1 107 ? 8.726 58.441 10.910 1.00 19.95 107 LEU A CA 1
ATOM 836 C C . LEU A 1 107 ? 10.060 58.620 10.233 1.00 20.08 107 LEU A C 1
ATOM 837 O O . LEU A 1 107 ? 10.492 57.732 9.494 1.00 20.86 107 LEU A O 1
ATOM 842 N N . PHE A 1 108 ? 10.724 59.749 10.481 1.00 20.06 108 PHE A N 1
ATOM 843 C CA . PHE A 1 108 ? 12.033 59.984 9.890 1.00 20.54 108 PHE A CA 1
ATOM 844 C C . PHE A 1 108 ? 13.020 58.882 10.294 1.00 21.46 108 PHE A C 1
ATOM 845 O O . PHE A 1 108 ? 13.858 58.407 9.476 1.00 22.22 108 PHE A O 1
ATOM 853 N N . THR A 1 109 ? 12.915 58.446 11.542 1.00 22.02 109 THR A N 1
ATOM 854 C CA . THR A 1 109 ? 13.825 57.404 12.018 1.00 22.68 109 THR A CA 1
ATOM 855 C C . THR A 1 109 ? 13.514 56.074 11.357 1.00 23.53 109 THR A C 1
ATOM 856 O O . THR A 1 109 ? 14.354 55.176 11.415 1.00 25.12 109 THR A O 1
ATOM 860 N N . THR A 1 110 ? 12.334 55.934 10.754 1.00 23.20 110 THR A N 1
ATOM 861 C CA . THR A 1 110 ? 12.018 54.712 9.967 1.00 24.16 110 THR A CA 1
ATOM 862 C C . THR A 1 110 ? 12.410 54.804 8.482 1.00 25.58 110 THR A C 1
ATOM 863 O O . THR A 1 110 ? 12.088 53.895 7.695 1.00 26.32 110 THR A O 1
ATOM 867 N N . GLY A 1 111 ? 13.082 55.898 8.120 1.00 25.60 111 GLY A N 1
ATOM 868 C CA . GLY A 1 111 ? 13.560 56.179 6.768 1.00 25.88 111 GLY A CA 1
ATOM 869 C C . GLY A 1 111 ? 12.626 57.056 5.942 1.00 26.35 111 GLY A C 1
ATOM 870 O O . GLY A 1 111 ? 12.822 57.244 4.728 1.00 28.25 111 GLY A O 1
ATOM 871 N N . LYS A 1 112 ? 11.614 57.620 6.574 1.00 24.82 112 LYS A N 1
ATOM 872 C CA . LYS A 1 112 ? 10.630 58.404 5.831 1.00 24.83 112 LYS A CA 1
ATOM 873 C C . LYS A 1 112 ? 11.172 59.807 5.665 1.00 26.15 112 LYS A C 1
ATOM 874 O O . LYS A 1 112 ? 11.934 60.295 6.500 1.00 23.44 112 LYS A O 1
ATOM 880 N N . ASP A 1 113 ? 10.798 60.438 4.559 1.00 24.85 113 ASP A N 1
ATOM 881 C CA . ASP A 1 113 ? 11.061 61.848 4.384 1.00 25.76 113 ASP A CA 1
ATOM 882 C C . ASP A 1 113 ? 10.186 62.631 5.356 1.00 26.20 113 ASP A C 1
ATOM 883 O O . ASP A 1 113 ? 9.250 62.096 5.954 1.00 26.54 113 ASP A O 1
ATOM 888 N N . ALA A 1 114 ? 10.469 63.924 5.515 1.00 26.17 114 ALA A N 1
ATOM 889 C CA . ALA A 1 114 ? 9.614 64.705 6.348 1.00 27.12 114 ALA A CA 1
ATOM 890 C C . ALA A 1 114 ? 8.921 65.747 5.464 1.00 27.76 114 ALA A C 1
ATOM 891 O O . ALA A 1 114 ? 9.587 66.379 4.654 1.00 27.99 114 ALA A O 1
ATOM 893 N N . PRO A 1 115 ? 7.617 65.942 5.640 1.00 29.48 115 PRO A N 1
ATOM 894 C CA . PRO A 1 115 ? 6.938 67.053 4.949 1.00 29.54 115 PRO A CA 1
ATOM 895 C C . PRO A 1 115 ? 7.239 68.396 5.594 1.00 29.12 115 PRO A C 1
ATOM 896 O O . PRO A 1 115 ? 7.602 68.492 6.758 1.00 28.52 115 PRO A O 1
ATOM 900 N N . LYS A 1 116 ? 7.070 69.459 4.819 1.00 29.61 116 LYS A N 1
ATOM 901 C CA . LYS A 1 116 ? 7.318 70.798 5.305 1.00 29.49 116 LYS A CA 1
ATOM 902 C C . LYS A 1 116 ? 6.462 71.133 6.528 1.00 29.73 116 LYS A C 1
ATOM 903 O O . LYS A 1 116 ? 6.928 71.780 7.457 1.00 28.49 116 LYS A O 1
ATOM 909 N N . GLU A 1 117 ? 5.222 70.644 6.578 1.00 30.19 117 GLU A N 1
ATOM 910 C CA . GLU A 1 117 ? 4.352 71.015 7.687 1.00 31.93 117 GLU A CA 1
ATOM 911 C C . GLU A 1 117 ? 4.871 70.443 8.997 1.00 31.22 117 GLU A C 1
ATOM 912 O O . GLU A 1 117 ? 4.578 70.961 10.071 1.00 31.64 117 GLU A O 1
ATOM 918 N N . ALA A 1 118 ? 5.653 69.373 8.891 1.00 31.38 118 ALA A N 1
ATOM 919 C CA . ALA A 1 118 ? 6.283 68.771 10.061 1.00 30.66 118 ALA A CA 1
ATOM 920 C C . ALA A 1 118 ? 7.473 69.557 10.581 1.00 30.35 118 ALA A C 1
ATOM 921 O O . ALA A 1 118 ? 7.907 69.346 11.724 1.00 29.10 118 ALA A O 1
ATOM 923 N N . VAL A 1 119 ? 8.019 70.461 9.761 1.00 29.58 119 VAL A N 1
ATOM 924 C CA . VAL A 1 119 ? 9.167 71.256 10.194 1.00 29.32 119 VAL A CA 1
ATOM 925 C C . VAL A 1 119 ? 8.776 72.346 11.202 1.00 29.85 119 VAL A C 1
ATOM 926 O O . VAL A 1 119 ? 8.088 73.316 10.863 1.00 30.88 119 VAL A O 1
ATOM 930 N N . ARG A 1 120 ? 9.204 72.178 12.438 1.00 29.06 120 ARG A N 1
ATOM 931 C CA . ARG A 1 120 ? 8.907 73.132 13.492 1.00 30.82 120 ARG A CA 1
ATOM 932 C C . ARG A 1 120 ? 9.831 74.328 13.501 1.00 31.25 120 ARG A C 1
ATOM 933 O O . ARG A 1 120 ? 9.457 75.404 13.967 1.00 31.90 120 ARG A O 1
ATOM 941 N N . GLU A 1 121 ? 11.053 74.113 13.036 1.00 29.80 121 GLU A N 1
ATOM 942 C CA . GLU A 1 121 ? 12.065 75.157 12.984 1.00 29.58 121 GLU A CA 1
ATOM 943 C C . GLU A 1 121 ? 13.050 74.724 11.921 1.00 28.85 121 GLU A C 1
ATOM 944 O O . GLU A 1 121 ? 13.322 73.536 11.756 1.00 26.65 121 GLU A O 1
ATOM 950 N N . ILE A 1 122 ? 13.551 75.700 11.186 1.00 27.47 122 ILE A N 1
ATOM 951 C CA . ILE A 1 122 ? 14.593 75.462 10.217 1.00 27.05 122 ILE A CA 1
ATOM 952 C C . ILE A 1 122 ? 15.548 76.620 10.364 1.00 26.60 122 ILE A C 1
ATOM 953 O O . ILE A 1 122 ? 15.146 77.772 10.510 1.00 27.59 122 ILE A O 1
ATOM 958 N N . LYS A 1 123 ? 16.818 76.318 10.397 1.00 24.78 123 LYS A N 1
ATOM 959 C CA . LYS A 1 123 ? 17.805 77.361 10.452 1.00 24.92 123 LYS A CA 1
ATOM 960 C C . LYS A 1 123 ? 18.657 76.900 9.332 1.00 24.88 123 LYS A C 1
ATOM 961 O O . LYS A 1 123 ? 19.489 76.008 9.487 1.00 24.62 123 LYS A O 1
ATOM 963 N N . TRP A 1 124 ? 18.398 77.447 8.172 1.00 25.11 124 TRP A N 1
ATOM 964 C CA . TRP A 1 124 ? 19.083 76.950 7.009 1.00 27.23 124 TRP A CA 1
ATOM 965 C C . TRP A 1 124 ? 19.938 78.039 6.415 1.00 28.04 124 TRP A C 1
ATOM 966 O O . TRP A 1 124 ? 19.463 79.161 6.266 1.00 26.95 124 TRP A O 1
ATOM 977 N N . GLN A 1 125 ? 21.186 77.716 6.086 1.00 29.81 125 GLN A N 1
ATOM 978 C CA . GLN A 1 125 ? 22.117 78.730 5.573 1.00 33.25 125 GLN A CA 1
ATOM 979 C C . GLN A 1 125 ? 22.753 78.337 4.254 1.00 34.52 125 GLN A C 1
ATOM 980 O O . GLN A 1 125 ? 23.651 79.030 3.746 1.00 37.10 125 GLN A O 1
ATOM 986 N N . GLY A 1 126 ? 22.246 77.280 3.647 1.00 34.32 126 GLY A N 1
ATOM 987 C CA . GLY A 1 126 ? 22.688 76.945 2.312 1.00 35.53 126 GLY A CA 1
ATOM 988 C C . GLY A 1 126 ? 22.886 75.478 2.051 1.00 35.55 126 GLY A C 1
ATOM 989 O O . GLY A 1 126 ? 22.595 74.957 0.962 1.00 36.53 126 GLY A O 1
ATOM 990 N N . SER A 1 127 ? 23.363 74.769 3.050 1.00 34.59 127 SER A N 1
ATOM 991 C CA . SER A 1 127 ? 23.714 73.384 2.803 1.00 33.85 127 SER A CA 1
ATOM 992 C C . SER A 1 127 ? 22.566 72.535 2.214 1.00 33.03 127 SER A C 1
ATOM 993 O O . SER A 1 127 ? 21.453 72.573 2.681 1.00 34.01 127 SER A O 1
ATOM 996 N N . LYS A 1 128 ? 22.887 71.718 1.215 1.00 32.57 128 LYS A N 1
ATOM 997 C CA . LYS A 1 128 ? 21.997 70.684 0.718 1.00 32.94 128 LYS A CA 1
ATOM 998 C C . LYS A 1 128 ? 21.576 69.733 1.858 1.00 31.42 128 LYS A C 1
ATOM 999 O O . LYS A 1 128 ? 20.389 69.441 2.055 1.00 32.71 128 LYS A O 1
ATOM 1001 N N . ARG A 1 129 ? 22.563 69.283 2.608 1.00 29.59 129 ARG A N 1
ATOM 1002 C CA . ARG A 1 129 ? 22.335 68.372 3.718 1.00 27.93 129 ARG A CA 1
ATOM 1003 C C . ARG A 1 129 ? 22.085 69.139 4.992 1.00 25.06 129 ARG A C 1
ATOM 1004 O O . ARG A 1 129 ? 22.854 70.015 5.352 1.00 25.46 129 ARG A O 1
ATOM 1012 N N . VAL A 1 130 ? 21.010 68.802 5.674 1.00 22.59 130 VAL A N 1
ATOM 1013 C CA . VAL A 1 130 ? 20.716 69.450 6.946 1.00 21.20 130 VAL A CA 1
ATOM 1014 C C . VAL A 1 130 ? 20.677 68.380 8.012 1.00 20.43 130 VAL A C 1
ATOM 1015 O O . VAL A 1 130 ? 20.286 67.274 7.747 1.00 19.58 130 VAL A O 1
ATOM 1019 N N . VAL A 1 131 ? 21.052 68.766 9.220 1.00 19.97 131 VAL A N 1
ATOM 1020 C CA . VAL A 1 131 ? 20.865 67.905 10.360 1.00 18.62 131 VAL A CA 1
ATOM 1021 C C . VAL A 1 131 ? 19.403 67.926 10.720 1.00 18.54 131 VAL A C 1
ATOM 1022 O O . VAL A 1 131 ? 18.791 68.974 10.790 1.00 19.02 131 VAL A O 1
ATOM 1026 N N . VAL A 1 132 ? 18.845 66.748 10.921 1.00 18.86 132 VAL A N 1
ATOM 1027 C CA . VAL A 1 132 ? 17.438 66.653 11.264 1.00 17.45 132 VAL A CA 1
ATOM 1028 C C . VAL A 1 132 ? 17.391 66.385 12.749 1.00 17.93 132 VAL A C 1
ATOM 1029 O O . VAL A 1 132 ? 17.936 65.393 13.212 1.00 18.60 132 VAL A O 1
ATOM 1033 N N . LEU A 1 133 ? 16.702 67.258 13.460 1.00 17.83 133 LEU A N 1
ATOM 1034 C CA . LEU A 1 133 ? 16.491 67.085 14.901 1.00 18.32 133 LEU A CA 1
ATOM 1035 C C . LEU A 1 133 ? 15.060 66.660 15.168 1.00 18.76 133 LEU A C 1
ATOM 1036 O O . LEU A 1 133 ? 14.144 67.097 14.465 1.00 18.44 133 LEU A O 1
ATOM 1041 N N . ASN A 1 134 ? 14.855 65.828 16.191 1.00 18.53 134 ASN A N 1
ATOM 1042 C CA . ASN A 1 134 ? 13.493 65.641 16.674 1.00 19.29 134 ASN A CA 1
ATOM 1043 C C . ASN A 1 134 ? 13.060 66.819 17.556 1.00 19.19 134 ASN A C 1
ATOM 1044 O O . ASN A 1 134 ? 13.752 67.844 17.675 1.00 19.29 134 ASN A O 1
ATOM 1049 N N . ASP A 1 135 ? 11.911 66.668 18.190 1.00 19.17 135 ASP A N 1
ATOM 1050 C CA . ASP A 1 135 ? 11.306 67.807 18.847 1.00 22.07 135 ASP A CA 1
ATOM 1051 C C . ASP A 1 135 ? 11.973 68.008 20.219 1.00 22.80 135 ASP A C 1
ATOM 1052 O O . ASP A 1 135 ? 11.677 68.959 20.962 1.00 23.42 135 ASP A O 1
ATOM 1057 N N . LEU A 1 136 ? 12.881 67.101 20.539 1.00 22.59 136 LEU A N 1
ATOM 1058 C CA . LEU A 1 136 ? 13.671 67.196 21.758 1.00 24.16 136 LEU A CA 1
ATOM 1059 C C . LEU A 1 136 ? 15.080 67.712 21.472 1.00 25.43 136 LEU A C 1
ATOM 1060 O O . LEU A 1 136 ? 15.953 67.740 22.363 1.00 27.18 136 LEU A O 1
ATOM 1065 N N . GLY A 1 137 ? 15.301 68.137 20.241 1.00 24.52 137 GLY A N 1
ATOM 1066 C CA . GLY A 1 137 ? 16.582 68.715 19.871 1.00 26.36 137 GLY A CA 1
ATOM 1067 C C . GLY A 1 137 ? 17.637 67.658 19.589 1.00 26.02 137 GLY A C 1
ATOM 1068 O O . GLY A 1 137 ? 18.820 67.991 19.429 1.00 28.40 137 GLY A O 1
ATOM 1069 N N . ASP A 1 138 ? 17.245 66.390 19.526 1.00 25.79 138 ASP A N 1
ATOM 1070 C CA . ASP A 1 138 ? 18.222 65.351 19.288 1.00 24.61 138 ASP A CA 1
ATOM 1071 C C . ASP A 1 138 ? 18.363 64.983 17.854 1.00 23.14 138 ASP A C 1
ATOM 1072 O O . ASP A 1 138 ? 17.395 65.025 17.097 1.00 21.69 138 ASP A O 1
ATOM 1077 N N . ILE A 1 139 ? 19.600 64.695 17.476 1.00 22.60 139 ILE A N 1
ATOM 1078 C CA . ILE A 1 139 ? 19.881 64.372 16.082 1.00 21.92 139 ILE A CA 1
ATOM 1079 C C . ILE A 1 139 ? 19.259 63.046 15.747 1.00 21.93 139 ILE A C 1
ATOM 1080 O O . ILE A 1 139 ? 19.543 62.026 16.402 1.00 23.16 139 ILE A O 1
ATOM 1085 N N . ILE A 1 140 ? 18.388 63.043 14.750 1.00 20.40 140 ILE A N 1
ATOM 1086 C CA . ILE A 1 140 ? 17.759 61.798 14.302 1.00 19.58 140 ILE A CA 1
ATOM 1087 C C . ILE A 1 140 ? 18.219 61.414 12.921 1.00 19.30 140 ILE A C 1
ATOM 1088 O O . ILE A 1 140 ? 17.959 60.310 12.441 1.00 19.73 140 ILE A O 1
ATOM 1093 N N . GLY A 1 141 ? 18.941 62.295 12.272 1.00 18.94 141 GLY A N 1
ATOM 1094 C CA . GLY A 1 141 ? 19.465 61.894 10.981 1.00 19.56 141 GLY A CA 1
ATOM 1095 C C . GLY A 1 141 ? 19.891 63.089 10.188 1.00 19.78 141 GLY A C 1
ATOM 1096 O O . GLY A 1 141 ? 20.010 64.186 10.705 1.00 20.48 141 GLY A O 1
ATOM 1097 N N . ILE A 1 142 ? 20.158 62.841 8.922 1.00 21.23 142 ILE A N 1
ATOM 1098 C CA . ILE A 1 142 ? 20.578 63.921 8.039 1.00 21.48 142 ILE A CA 1
ATOM 1099 C C . ILE A 1 142 ? 19.594 63.866 6.907 1.00 22.04 142 ILE A C 1
ATOM 1100 O O . ILE A 1 142 ? 19.141 62.792 6.489 1.00 22.23 142 ILE A O 1
ATOM 1105 N N . GLY A 1 143 ? 19.230 65.046 6.435 1.00 23.26 143 GLY A N 1
ATOM 1106 C CA . GLY A 1 143 ? 18.175 65.173 5.437 1.00 24.10 143 GLY A CA 1
ATOM 1107 C C . GLY A 1 143 ? 18.633 66.036 4.291 1.00 25.43 143 GLY A C 1
ATOM 1108 O O . GLY A 1 143 ? 19.579 66.800 4.417 1.00 24.21 143 GLY A O 1
ATOM 1109 N N . LEU A 1 144 ? 17.997 65.849 3.138 1.00 27.60 144 LEU A N 1
ATOM 1110 C CA . LEU A 1 144 ? 18.327 66.658 1.973 1.00 30.16 144 LEU A CA 1
ATOM 1111 C C . LEU A 1 144 ? 17.161 67.570 1.778 1.00 30.37 144 LEU A C 1
ATOM 1112 O O . LEU A 1 144 ? 16.019 67.138 1.626 1.00 29.47 144 LEU A O 1
ATOM 1117 N N . ILE A 1 145 ? 17.442 68.860 1.855 1.00 30.50 145 ILE A N 1
ATOM 1118 C CA . ILE A 1 145 ? 16.410 69.823 1.717 1.00 31.88 145 ILE A CA 1
ATOM 1119 C C . ILE A 1 145 ? 16.029 69.856 0.243 1.00 33.15 145 ILE A C 1
ATOM 1120 O O . ILE A 1 145 ? 16.853 69.673 -0.650 1.00 32.51 145 ILE A O 1
ATOM 1125 N N . ASN A 1 146 ? 14.746 70.031 0.036 1.00 33.98 146 ASN A N 1
ATOM 1126 C CA . ASN A 1 146 ? 14.129 69.875 -1.246 1.00 36.50 146 ASN A CA 1
ATOM 1127 C C . ASN A 1 146 ? 13.327 71.140 -1.320 1.00 37.25 146 ASN A C 1
ATOM 1128 O O . ASN A 1 146 ? 12.118 71.067 -1.203 1.00 36.30 146 ASN A O 1
ATOM 1133 N N . PRO A 1 147 ? 14.011 72.296 -1.414 1.00 39.01 147 PRO A N 1
ATOM 1134 C CA . PRO A 1 147 ? 13.400 73.588 -1.088 1.00 40.21 147 PRO A CA 1
ATOM 1135 C C . PRO A 1 147 ? 12.054 73.790 -1.723 1.00 41.07 147 PRO A C 1
ATOM 1136 O O . PRO A 1 147 ? 11.211 74.444 -1.112 1.00 42.04 147 PRO A O 1
ATOM 1140 N N . LYS A 1 148 ? 11.838 73.205 -2.889 1.00 42.68 148 LYS A N 1
ATOM 1141 C CA . LYS A 1 148 ? 10.593 73.421 -3.623 1.00 43.96 148 LYS A CA 1
ATOM 1142 C C . LYS A 1 148 ? 9.462 72.473 -3.212 1.00 44.65 148 LYS A C 1
ATOM 1143 O O . LYS A 1 148 ? 8.292 72.882 -3.203 1.00 45.25 148 LYS A O 1
ATOM 1145 N N . SER A 1 149 ? 9.804 71.234 -2.838 1.00 45.08 149 SER A N 1
ATOM 1146 C CA . SER A 1 149 ? 8.791 70.207 -2.460 1.00 44.96 149 SER A CA 1
ATOM 1147 C C . SER A 1 149 ? 8.126 70.376 -1.074 1.00 45.03 149 SER A C 1
ATOM 1148 O O . SER A 1 149 ? 8.709 70.970 -0.173 1.00 44.01 149 SER A O 1
ATOM 1151 N N . ASP A 1 150 ? 6.923 69.811 -0.917 1.00 44.90 150 ASP A N 1
ATOM 1152 C CA . ASP A 1 150 ? 6.134 69.948 0.311 1.00 45.24 150 ASP A CA 1
ATOM 1153 C C . ASP A 1 150 ? 6.032 68.660 1.133 1.00 44.94 150 ASP A C 1
ATOM 1154 O O . ASP A 1 150 ? 6.408 68.649 2.302 1.00 45.10 150 ASP A O 1
ATOM 1159 N N . ARG A 1 151 ? 5.530 67.589 0.516 1.00 44.18 151 ARG A N 1
ATOM 1160 C CA . ARG A 1 151 ? 5.404 66.272 1.162 1.00 42.87 151 ARG A CA 1
ATOM 1161 C C . ARG A 1 151 ? 6.758 65.687 1.531 1.00 41.91 151 ARG A C 1
ATOM 1162 O O . ARG A 1 151 ? 6.877 64.995 2.555 1.00 41.65 151 ARG A O 1
ATOM 1164 N N . ARG A 1 152 ? 7.764 65.988 0.703 1.00 40.19 152 ARG A N 1
ATOM 1165 C CA . ARG A 1 152 ? 9.125 65.473 0.853 1.00 39.06 152 ARG A CA 1
ATOM 1166 C C . ARG A 1 152 ? 10.172 66.612 0.974 1.00 36.45 152 ARG A C 1
ATOM 1167 O O . ARG A 1 152 ? 11.297 66.539 0.468 1.00 36.53 152 ARG A O 1
ATOM 1175 N N . PHE A 1 153 ? 9.773 67.663 1.675 1.00 34.05 153 PHE A N 1
ATOM 1176 C CA . PHE A 1 153 ? 10.620 68.839 1.897 1.00 31.82 153 PHE A CA 1
ATOM 1177 C C . PHE A 1 153 ? 11.983 68.459 2.495 1.00 29.96 153 PHE A C 1
ATOM 1178 O O . PHE A 1 153 ? 13.028 68.983 2.106 1.00 28.95 153 PHE A O 1
ATOM 1186 N N . ILE A 1 154 ? 11.972 67.554 3.464 1.00 28.73 154 ILE A N 1
ATOM 1187 C CA . ILE A 1 154 ? 13.237 67.022 3.969 1.00 27.33 154 ILE A CA 1
ATOM 1188 C C . ILE A 1 154 ? 13.349 65.601 3.515 1.00 27.93 154 ILE A C 1
ATOM 1189 O O . ILE A 1 154 ? 12.665 64.733 4.034 1.00 27.02 154 ILE A O 1
ATOM 1194 N N . LYS A 1 155 ? 14.215 65.348 2.554 1.00 28.42 155 LYS A N 1
ATOM 1195 C CA . LYS A 1 155 ? 14.396 64.005 2.071 1.00 29.60 155 LYS A CA 1
ATOM 1196 C C . LYS A 1 155 ? 15.317 63.296 3.030 1.00 29.86 155 LYS A C 1
ATOM 1197 O O . LYS A 1 155 ? 16.367 63.816 3.399 1.00 30.65 155 LYS A O 1
ATOM 1199 N N . ASN A 1 156 ? 14.899 62.118 3.460 1.00 30.42 156 ASN A N 1
ATOM 1200 C CA . ASN A 1 156 ? 15.705 61.266 4.329 1.00 32.08 156 ASN A CA 1
ATOM 1201 C C . ASN A 1 156 ? 16.941 60.68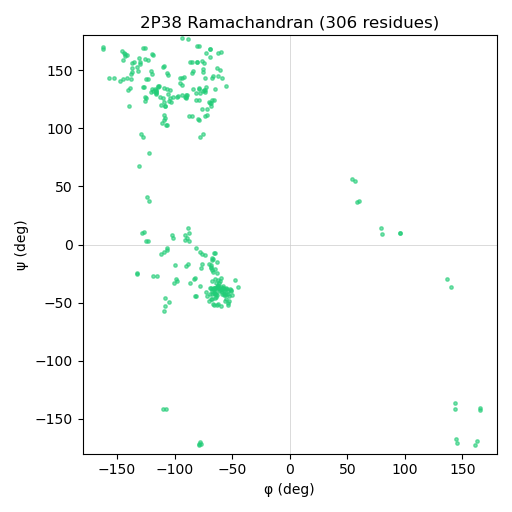1 3.668 1.00 33.81 156 ASN A C 1
ATOM 1202 O O . ASN A 1 156 ? 16.817 59.954 2.703 1.00 33.66 156 ASN A O 1
ATOM 1207 N N . LEU A 1 157 ? 18.120 60.999 4.203 1.00 36.09 157 LEU A N 1
ATOM 1208 C CA . LEU A 1 157 ? 19.402 60.459 3.737 1.00 38.95 157 LEU A CA 1
ATOM 1209 C C . LEU A 1 157 ? 19.965 59.388 4.685 1.00 40.21 157 LEU A C 1
ATOM 1210 O O . LEU A 1 157 ? 20.390 58.302 4.251 1.00 40.88 157 LEU A O 1
ATOM 1215 N N . LYS A 1 158 ? 19.998 59.729 5.976 1.00 40.97 158 LYS A N 1
ATOM 1216 C CA . LYS A 1 158 ? 20.541 58.883 7.049 1.00 41.20 158 LYS A CA 1
ATOM 1217 C C . LYS A 1 158 ? 19.677 59.113 8.283 1.00 41.38 158 LYS A C 1
ATOM 1218 O O . LYS A 1 158 ? 19.241 60.235 8.523 1.00 40.61 158 LYS A O 1
ATOM 1220 N N . ASP A 1 159 ? 19.409 58.066 9.063 1.00 41.13 159 ASP A N 1
ATOM 1221 C CA . ASP A 1 159 ? 18.622 58.263 10.284 1.00 40.81 159 ASP A CA 1
ATOM 1222 C C . ASP A 1 159 ? 19.025 57.291 11.386 1.00 41.41 159 ASP A C 1
ATOM 1223 O O . ASP A 1 159 ? 19.918 56.471 11.180 1.00 41.39 159 ASP A O 1
ATOM 1225 N N . LEU B 1 5 ? -2.913 57.700 7.843 1.00 45.20 5 LEU B N 1
ATOM 1226 C CA . LEU B 1 5 ? -2.416 56.407 7.237 1.00 44.02 5 LEU B CA 1
ATOM 1227 C C . LEU B 1 5 ? -3.015 55.246 7.983 1.00 43.92 5 LEU B C 1
ATOM 1228 O O . LEU B 1 5 ? -3.267 55.337 9.189 1.00 44.82 5 LEU B O 1
ATOM 1230 N N . ARG B 1 6 ? -3.257 54.144 7.285 1.00 42.50 6 ARG B N 1
ATOM 1231 C CA . ARG B 1 6 ? -3.924 53.035 7.920 1.00 41.07 6 ARG B CA 1
ATOM 1232 C C . ARG B 1 6 ? -2.883 52.221 8.663 1.00 39.54 6 ARG B C 1
ATOM 1233 O O . ARG B 1 6 ? -1.795 51.935 8.154 1.00 40.01 6 ARG B O 1
ATOM 1235 N N . VAL B 1 7 ? -3.242 51.893 9.878 1.00 37.38 7 VAL B N 1
ATOM 1236 C CA . VAL B 1 7 ? -2.421 51.067 10.724 1.00 35.88 7 VAL B CA 1
ATOM 1237 C C . VAL B 1 7 ? -3.313 49.946 11.134 1.00 35.05 7 VAL B C 1
ATOM 1238 O O . VAL B 1 7 ? -4.439 50.159 11.592 1.00 35.84 7 VAL B O 1
ATOM 1242 N N . ARG B 1 8 ? -2.840 48.726 10.921 1.00 33.51 8 ARG B N 1
ATOM 1243 C CA . ARG B 1 8 ? -3.627 47.555 11.267 1.00 32.37 8 ARG B CA 1
ATOM 1244 C C . ARG B 1 8 ? -2.733 46.436 11.737 1.00 31.32 8 ARG B C 1
ATOM 1245 O O . ARG B 1 8 ? -1.524 46.519 11.531 1.00 30.66 8 ARG B O 1
ATOM 1253 N N . ARG B 1 9 ? -3.324 45.405 12.344 1.00 29.47 9 ARG B N 1
ATOM 1254 C CA . ARG B 1 9 ? -2.619 44.148 12.579 1.00 28.42 9 ARG B CA 1
ATOM 1255 C C . ARG B 1 9 ? -2.197 43.577 11.252 1.00 28.40 9 ARG B C 1
ATOM 1256 O O . ARG B 1 9 ? -2.839 43.841 10.211 1.00 27.22 9 ARG B O 1
ATOM 1264 N N . ALA B 1 10 ? -1.087 42.836 11.279 1.00 26.31 10 ALA B N 1
ATOM 1265 C CA . ALA B 1 10 ? -0.523 42.192 10.095 1.00 25.30 10 ALA B CA 1
ATOM 1266 C C . ALA B 1 10 ? -1.485 41.105 9.628 1.00 26.07 10 ALA B C 1
ATOM 1267 O O . ALA B 1 10 ? -2.111 40.451 10.453 1.00 26.56 10 ALA B O 1
ATOM 1269 N N . SER B 1 11 ? -1.593 40.904 8.313 1.00 26.77 11 SER B N 1
ATOM 1270 C CA . SER B 1 11 ? -2.462 39.846 7.810 1.00 28.17 11 SER B CA 1
ATOM 1271 C C . SER B 1 11 ? -1.835 38.496 8.081 1.00 29.09 11 SER B C 1
ATOM 1272 O O . SER B 1 11 ? -0.655 38.399 8.423 1.00 28.32 11 SER B O 1
ATOM 1275 N N . SER B 1 12 ? -2.631 37.443 7.961 1.00 29.00 12 SER B N 1
ATOM 1276 C CA . SER B 1 12 ? -2.060 36.107 7.945 1.00 30.10 12 SER B CA 1
ATOM 1277 C C . SER B 1 12 ? -0.913 35.985 6.960 1.00 28.30 12 SER B C 1
ATOM 1278 O O . SER B 1 12 ? 0.113 35.384 7.285 1.00 29.31 12 SER B O 1
ATOM 1281 N N . TRP B 1 13 ? -1.079 36.542 5.758 1.00 26.61 13 TRP B N 1
ATOM 1282 C CA . TRP B 1 13 ? -0.121 36.423 4.691 1.00 26.20 13 TRP B CA 1
ATOM 1283 C C . TRP B 1 13 ? 1.121 37.218 5.059 1.00 25.09 13 TRP B C 1
ATOM 1284 O O . TRP B 1 13 ? 2.245 36.776 4.878 1.00 25.13 13 TRP B O 1
ATOM 1295 N N . GLU B 1 14 ? 0.885 38.397 5.603 1.00 24.11 14 GLU B N 1
ATOM 1296 C CA . GLU B 1 14 ? 2.001 39.229 6.005 1.00 23.35 14 GLU B CA 1
ATOM 1297 C C . GLU B 1 14 ? 2.789 38.546 7.139 1.00 22.65 14 GLU B C 1
ATOM 1298 O O . GLU B 1 14 ? 4.006 38.532 7.101 1.00 21.99 14 GLU B O 1
ATOM 1304 N N . LEU B 1 15 ? 2.096 37.948 8.098 1.00 24.27 15 LEU B N 1
ATOM 1305 C CA . LEU B 1 15 ? 2.748 37.193 9.169 1.00 25.25 15 LEU B CA 1
ATOM 1306 C C . LEU B 1 15 ? 3.583 36.039 8.633 1.00 25.94 15 LEU B C 1
ATOM 1307 O O . LEU B 1 15 ? 4.667 35.745 9.139 1.00 24.92 15 LEU B O 1
ATOM 1312 N N . ASP B 1 16 ? 3.083 35.383 7.591 1.00 25.11 16 ASP B N 1
ATOM 1313 C CA . ASP B 1 16 ? 3.854 34.336 6.945 1.00 25.60 16 ASP B CA 1
ATOM 1314 C C . ASP B 1 16 ? 5.096 34.869 6.266 1.00 24.43 16 ASP B C 1
ATOM 1315 O O . ASP B 1 16 ? 6.127 34.213 6.317 1.00 23.45 16 ASP B O 1
ATOM 1320 N N . LEU B 1 17 ? 5.008 36.057 5.663 1.00 22.33 17 LEU B N 1
ATOM 1321 C CA . LEU B 1 17 ? 6.159 36.634 4.969 1.00 22.72 17 LEU B CA 1
ATOM 1322 C C . LEU B 1 17 ? 7.199 36.974 6.029 1.00 21.88 17 LEU B C 1
ATOM 1323 O O . LEU B 1 17 ? 8.375 36.780 5.800 1.00 23.00 17 LEU B O 1
ATOM 1328 N N . ILE B 1 18 ? 6.719 37.457 7.171 1.00 21.43 18 ILE B N 1
ATOM 1329 C CA . ILE B 1 18 ? 7.621 37.835 8.272 1.00 20.30 18 ILE B CA 1
ATOM 1330 C C . ILE B 1 18 ? 8.239 36.585 8.895 1.00 21.85 18 ILE B C 1
ATOM 1331 O O . ILE B 1 18 ? 9.445 36.494 9.121 1.00 21.99 18 ILE B O 1
ATOM 1336 N N . LEU B 1 19 ? 7.393 35.625 9.182 1.00 22.88 19 LEU B N 1
ATOM 1337 C CA . LEU B 1 19 ? 7.861 34.367 9.719 1.00 25.57 19 LEU B CA 1
ATOM 1338 C C . LEU B 1 19 ? 8.837 33.672 8.793 1.00 25.93 19 LEU B C 1
ATOM 1339 O O . LEU B 1 19 ? 9.823 33.145 9.281 1.00 27.11 19 LEU B O 1
ATOM 1344 N N . LYS B 1 20 ? 8.585 33.690 7.474 1.00 27.19 20 LYS B N 1
ATOM 1345 C CA . LYS B 1 20 ? 9.467 33.085 6.472 1.00 28.74 20 LYS B CA 1
ATOM 1346 C C . LYS B 1 20 ? 10.864 33.646 6.620 1.00 28.08 20 LYS B C 1
ATOM 1347 O O . LYS B 1 20 ? 11.868 32.904 6.666 1.00 28.67 20 LYS B O 1
ATOM 1353 N N . GLU B 1 21 ? 10.929 34.962 6.735 1.00 26.77 21 GLU B N 1
ATOM 1354 C CA . GLU B 1 21 ? 12.188 35.611 6.879 1.00 24.96 21 GLU B CA 1
ATOM 1355 C C . GLU B 1 21 ? 12.869 35.225 8.191 1.00 23.81 21 GLU B C 1
ATOM 1356 O O . GLU B 1 21 ? 14.066 34.917 8.193 1.00 23.98 21 GLU B O 1
ATOM 1362 N N . ALA B 1 22 ? 12.129 35.244 9.293 1.00 22.80 22 ALA B N 1
ATOM 1363 C CA . ALA B 1 22 ? 12.752 34.952 10.597 1.00 22.81 22 ALA B CA 1
ATOM 1364 C C . ALA B 1 22 ? 13.261 33.530 10.606 1.00 24.10 22 ALA B C 1
ATOM 1365 O O . ALA B 1 22 ? 14.351 33.224 11.114 1.00 23.22 22 ALA B O 1
ATOM 1367 N N . GLU B 1 23 ? 12.482 32.650 9.990 1.00 23.93 23 GLU B N 1
ATOM 1368 C CA . GLU B 1 23 ? 12.805 31.243 10.048 1.00 24.57 23 GLU B CA 1
ATOM 1369 C C . GLU B 1 23 ? 13.993 30.854 9.197 1.00 25.27 23 GLU B C 1
ATOM 1370 O O . GLU B 1 23 ? 14.526 29.770 9.355 1.00 25.37 23 GLU B O 1
ATOM 1376 N N . LYS B 1 24 ? 14.485 31.762 8.363 1.00 24.14 24 LYS B N 1
ATOM 1377 C CA . LYS B 1 24 ? 15.779 31.538 7.775 1.00 24.68 24 LYS B CA 1
ATOM 1378 C C . LYS B 1 24 ? 16.889 31.487 8.826 1.00 24.20 24 LYS B C 1
ATOM 1379 O O . LYS B 1 24 ? 17.942 30.932 8.578 1.00 25.35 24 LYS B O 1
ATOM 1385 N N . TYR B 1 25 ? 16.662 32.114 9.966 1.00 23.23 25 TYR B N 1
ATOM 1386 C CA . TYR B 1 25 ? 17.700 32.329 10.960 1.00 22.03 25 TYR B CA 1
ATOM 1387 C C . TYR B 1 25 ? 17.448 31.615 12.263 1.00 22.89 25 TYR B C 1
ATOM 1388 O O . TYR B 1 25 ? 18.379 31.311 13.015 1.00 23.61 25 TYR B O 1
ATOM 1397 N N . GLY B 1 26 ? 16.186 31.381 12.571 1.00 23.35 26 GLY B N 1
ATOM 1398 C CA . GLY B 1 26 ? 15.854 30.731 13.816 1.00 24.36 26 GLY B CA 1
ATOM 1399 C C . GLY B 1 26 ? 14.410 30.862 14.173 1.00 24.77 26 GLY B C 1
ATOM 1400 O O . GLY B 1 26 ? 13.529 30.796 13.301 1.00 26.71 26 GLY B O 1
ATOM 1401 N N . GLU B 1 27 ? 14.158 31.060 15.448 1.00 24.55 27 GLU B N 1
ATOM 1402 C CA . GLU B 1 27 ? 12.793 31.007 15.942 1.00 25.23 27 GLU B CA 1
ATOM 1403 C C . GLU B 1 27 ? 12.423 32.441 16.139 1.00 23.82 27 GLU B C 1
ATOM 1404 O O . GLU B 1 27 ? 13.157 33.152 16.802 1.00 23.11 27 GLU B O 1
ATOM 1410 N N . LEU B 1 28 ? 11.315 32.849 15.532 1.00 22.85 28 LEU B N 1
ATOM 1411 C CA . LEU B 1 28 ? 10.740 34.172 15.797 1.00 22.66 28 LEU B CA 1
ATOM 1412 C C . LEU B 1 28 ? 10.112 34.201 17.185 1.00 23.35 28 LEU B C 1
ATOM 1413 O O . LEU B 1 28 ? 9.164 33.457 17.483 1.00 23.56 28 LEU B O 1
ATOM 1418 N N . LEU B 1 29 ? 10.648 35.037 18.058 1.00 23.04 29 LEU B N 1
ATOM 1419 C CA . LEU B 1 29 ? 10.249 35.016 19.455 1.00 24.51 29 LEU B CA 1
ATOM 1420 C C . LEU B 1 29 ? 9.078 35.955 19.664 1.00 25.92 29 LEU B C 1
ATOM 1421 O O . LEU B 1 29 ? 8.349 35.891 20.678 1.00 26.50 29 LEU B O 1
ATOM 1426 N N . HIS B 1 30 ? 8.911 36.843 18.704 1.00 24.62 30 HIS B N 1
ATOM 1427 C CA . HIS B 1 30 ? 7.869 37.828 18.822 1.00 26.18 30 HIS B CA 1
ATOM 1428 C C . HIS B 1 30 ? 6.723 37.515 17.887 1.00 26.28 30 HIS B C 1
ATOM 1429 O O . HIS B 1 30 ? 6.929 37.211 16.697 1.00 28.57 30 HIS B O 1
ATOM 1436 N N . GLU B 1 31 ? 5.521 37.601 18.442 1.00 27.48 31 GLU B N 1
ATOM 1437 C CA . GLU B 1 31 ? 4.302 37.107 17.821 1.00 27.83 31 GLU B CA 1
ATOM 1438 C C . GLU B 1 31 ? 3.500 38.183 17.112 1.00 26.96 31 GLU B C 1
ATOM 1439 O O . GLU B 1 31 ? 2.830 37.902 16.145 1.00 28.17 31 GLU B O 1
ATOM 1445 N N . PHE B 1 32 ? 3.554 39.417 17.604 1.00 24.42 32 PHE B N 1
ATOM 1446 C CA . PHE B 1 32 ? 2.541 40.419 17.249 1.00 23.31 32 PHE B CA 1
ATOM 1447 C C . PHE B 1 32 ? 3.088 41.513 16.374 1.00 21.91 32 PHE B C 1
ATOM 1448 O O . PHE B 1 32 ? 4.079 42.141 16.732 1.00 21.02 32 PHE B O 1
ATOM 1456 N N . PHE B 1 33 ? 2.457 41.750 15.230 1.00 19.87 33 PHE B N 1
ATOM 1457 C CA . PHE B 1 33 ? 2.971 42.731 14.313 1.00 20.55 33 PHE B CA 1
ATOM 1458 C C . PHE B 1 33 ? 1.831 43.549 13.772 1.00 22.56 33 PHE B C 1
ATOM 1459 O O . PHE B 1 33 ? 0.706 43.041 13.634 1.00 23.32 33 PHE B O 1
ATOM 1467 N N . CYS B 1 34 ? 2.117 44.812 13.519 1.00 22.02 34 CYS B N 1
ATOM 1468 C CA . CYS B 1 34 ? 1.185 45.670 12.865 1.00 23.10 34 CYS B CA 1
ATOM 1469 C C . CYS B 1 34 ? 1.814 46.121 11.587 1.00 23.36 34 CYS B C 1
ATOM 1470 O O . CYS B 1 34 ? 3.037 46.031 11.365 1.00 22.00 34 CYS B O 1
ATOM 1473 N N . VAL B 1 35 ? 0.961 46.619 10.713 1.00 22.66 35 VAL B N 1
ATOM 1474 C CA . VAL B 1 35 ? 1.404 47.104 9.441 1.00 23.93 35 VAL B CA 1
ATOM 1475 C C . VAL B 1 35 ? 0.896 48.510 9.283 1.00 25.39 35 VAL B C 1
ATOM 1476 O O . VAL B 1 35 ? -0.252 48.802 9.646 1.00 26.96 35 VAL B O 1
ATOM 1480 N N . VAL B 1 36 ? 1.786 49.363 8.808 1.00 26.80 36 VAL B N 1
ATOM 1481 C CA . VAL B 1 36 ? 1.464 50.739 8.478 1.00 28.93 36 VAL B CA 1
ATOM 1482 C C . VAL B 1 36 ? 1.506 50.842 6.961 1.00 30.56 36 VAL B C 1
ATOM 1483 O O . VAL B 1 36 ? 2.561 50.735 6.333 1.00 30.36 36 VAL B O 1
ATOM 1487 N N . GLU B 1 37 ? 0.323 51.045 6.398 1.00 33.85 37 GLU B N 1
ATOM 1488 C CA . GLU B 1 37 ? 0.158 51.197 4.952 1.00 35.07 37 GLU B CA 1
ATOM 1489 C C . GLU B 1 37 ? 0.572 52.607 4.575 1.00 35.37 37 GLU B C 1
ATOM 1490 O O . GLU B 1 37 ? -0.221 53.523 4.675 1.00 36.85 37 GLU B O 1
ATOM 1496 N N . GLY B 1 38 ? 1.834 52.787 4.205 1.00 35.20 38 GLY B N 1
ATOM 1497 C CA . GLY B 1 38 ? 2.338 54.056 3.713 1.00 35.76 38 GLY B CA 1
ATOM 1498 C C . GLY B 1 38 ? 2.554 53.856 2.222 1.00 36.36 38 GLY B C 1
ATOM 1499 O O . GLY B 1 38 ? 1.755 53.152 1.592 1.00 36.00 38 GLY B O 1
ATOM 1500 N N . LYS B 1 39 ? 3.634 54.426 1.682 1.00 37.03 39 LYS B N 1
ATOM 1501 C CA . LYS B 1 39 ? 4.081 54.118 0.318 1.00 36.78 39 LYS B CA 1
ATOM 1502 C C . LYS B 1 39 ? 4.212 52.606 0.185 1.00 36.31 39 LYS B C 1
ATOM 1503 O O . LYS B 1 39 ? 3.750 52.015 -0.795 1.00 35.98 39 LYS B O 1
ATOM 1505 N N . TYR B 1 40 ? 4.815 52.005 1.216 1.00 34.94 40 TYR B N 1
ATOM 1506 C CA . TYR B 1 40 ? 4.960 50.561 1.341 1.00 33.60 40 TYR B CA 1
ATOM 1507 C C . TYR B 1 40 ? 4.398 50.139 2.674 1.00 31.59 40 TYR B C 1
ATOM 1508 O O . TYR B 1 40 ? 4.114 50.962 3.534 1.00 31.61 40 TYR B O 1
ATOM 1517 N N . ARG B 1 41 ? 4.246 48.839 2.854 1.00 29.41 41 ARG B N 1
ATOM 1518 C CA . ARG B 1 41 ? 3.708 48.297 4.073 1.00 27.94 41 ARG B CA 1
ATOM 1519 C C . ARG B 1 41 ? 4.845 48.160 5.076 1.00 26.75 41 ARG B C 1
ATOM 1520 O O . ARG B 1 41 ? 5.716 47.311 4.910 1.00 26.48 41 ARG B O 1
ATOM 1528 N N . ASP B 1 42 ? 4.815 48.986 6.116 1.00 25.00 42 ASP B N 1
ATOM 1529 C CA . ASP B 1 42 ? 5.873 48.934 7.110 1.00 23.60 42 ASP B CA 1
ATOM 1530 C C . ASP B 1 42 ? 5.422 48.060 8.224 1.00 21.30 42 ASP B C 1
ATOM 1531 O O . ASP B 1 42 ? 4.282 48.122 8.645 1.00 22.86 42 ASP B O 1
ATOM 1536 N N . VAL B 1 43 ? 6.338 47.246 8.726 1.00 20.73 43 VAL B N 1
ATOM 1537 C CA . VAL B 1 43 ? 5.991 46.249 9.725 1.00 18.43 43 VAL B CA 1
ATOM 1538 C C . VAL B 1 43 ? 6.503 46.699 11.068 1.00 18.72 43 VAL B C 1
ATOM 1539 O O . VAL B 1 43 ? 7.666 47.099 11.159 1.00 18.07 43 VAL B O 1
ATOM 1543 N N . TYR B 1 44 ? 5.615 46.671 12.054 1.00 18.88 44 TYR B N 1
ATOM 1544 C CA . TYR B 1 44 ? 5.993 47.031 13.429 1.00 17.83 44 TYR B CA 1
ATOM 1545 C C . TYR B 1 44 ? 5.832 45.845 14.312 1.00 17.59 44 TYR B C 1
ATOM 1546 O O . TYR B 1 44 ? 4.793 45.143 14.277 1.00 19.08 44 TYR B O 1
ATOM 1555 N N . ALA B 1 45 ? 6.869 45.564 15.109 1.00 17.11 45 ALA B N 1
ATOM 1556 C CA . ALA B 1 45 ? 6.698 44.636 16.192 1.00 16.92 45 ALA B CA 1
ATOM 1557 C C . ALA B 1 45 ? 6.014 45.402 17.299 1.00 18.79 45 ALA B C 1
ATOM 1558 O O . ALA B 1 45 ? 6.505 46.440 17.730 1.00 19.66 45 ALA B O 1
ATOM 1560 N N . VAL B 1 46 ? 4.873 44.889 17.755 1.00 17.02 46 VAL B N 1
ATOM 1561 C CA . VAL B 1 46 ? 4.093 45.589 18.745 1.00 17.94 46 VAL B CA 1
ATOM 1562 C C . VAL B 1 46 ? 3.877 44.647 19.887 1.00 17.14 46 VAL B C 1
ATOM 1563 O O . VAL B 1 46 ? 3.986 43.417 19.744 1.00 17.41 46 VAL B O 1
ATOM 1567 N N . ASN B 1 47 ? 3.561 45.191 21.044 1.00 17.53 47 ASN B N 1
ATOM 1568 C CA . ASN B 1 47 ? 3.278 44.277 22.119 1.00 20.03 47 ASN B CA 1
ATOM 1569 C C . ASN B 1 47 ? 1.822 43.770 21.958 1.00 21.52 47 ASN B C 1
ATOM 1570 O O . ASN B 1 47 ? 1.075 44.264 21.102 1.00 21.00 47 ASN B O 1
ATOM 1575 N N . GLU B 1 48 ? 1.462 42.777 22.751 1.00 23.78 48 GLU B N 1
ATOM 1576 C CA . GLU B 1 48 ? 0.148 42.145 22.636 1.00 26.43 48 GLU B CA 1
ATOM 1577 C C . GLU B 1 48 ? -0.946 43.159 22.891 1.00 26.83 48 GLU B C 1
ATOM 1578 O O . GLU B 1 48 ? -1.994 43.150 22.220 1.00 26.42 48 GLU B O 1
ATOM 1584 N N . GLU B 1 49 ? -0.693 44.065 23.840 1.00 26.21 49 GLU B N 1
ATOM 1585 C CA . GLU B 1 49 ? -1.708 45.024 24.208 1.00 26.57 49 GLU B CA 1
ATOM 1586 C C . GLU B 1 49 ? -1.997 45.941 23.036 1.00 26.01 49 GLU B C 1
ATOM 1587 O O . GLU B 1 49 ? -3.158 46.196 22.694 1.00 26.60 49 GLU B O 1
ATOM 1593 N N . VAL B 1 50 ? -0.945 46.386 22.355 1.00 23.52 50 VAL B N 1
ATOM 1594 C CA . VAL B 1 50 ? -1.103 47.271 21.203 1.00 24.58 50 VAL B CA 1
ATOM 1595 C C . VAL B 1 50 ? -1.780 46.548 20.038 1.00 25.90 50 VAL B C 1
ATOM 1596 O O . VAL B 1 50 ? -2.673 47.102 19.380 1.00 25.57 50 VAL B O 1
ATOM 1600 N N . TRP B 1 51 ? -1.346 45.318 19.824 1.00 27.43 51 TRP B N 1
ATOM 1601 C CA . TRP B 1 51 ? -1.942 44.442 18.821 1.00 30.56 51 TRP B CA 1
ATOM 1602 C C . TRP B 1 51 ? -3.468 44.327 19.059 1.00 32.21 51 TRP B C 1
ATOM 1603 O O . TRP B 1 51 ? -4.243 44.346 18.100 1.00 33.16 51 TRP B O 1
ATOM 1614 N N . LYS B 1 52 ? -3.861 44.279 20.330 1.00 33.46 52 LYS B N 1
ATOM 1615 C CA . LYS B 1 52 ? -5.283 44.183 20.731 1.00 35.69 52 LYS B CA 1
ATOM 1616 C C . LYS B 1 52 ? -6.018 45.489 20.506 1.00 36.13 52 LYS B C 1
ATOM 1617 O O . LYS B 1 52 ? -7.151 45.491 20.042 1.00 37.25 52 LYS B O 1
ATOM 1623 N N . ILE B 1 53 ? -5.350 46.591 20.819 1.00 35.28 53 ILE B N 1
ATOM 1624 C CA . ILE B 1 53 ? -5.892 47.936 20.741 1.00 36.64 53 ILE B CA 1
ATOM 1625 C C . ILE B 1 53 ? -6.120 48.383 19.328 1.00 37.01 53 ILE B C 1
ATOM 1626 O O . ILE B 1 53 ? -7.092 49.103 19.035 1.00 36.69 53 ILE B O 1
ATOM 1631 N N . ILE B 1 54 ? -5.201 47.987 18.457 1.00 36.63 54 ILE B N 1
ATOM 1632 C CA . ILE B 1 54 ? -5.182 48.466 17.108 1.00 39.21 54 ILE B CA 1
ATOM 1633 C C . ILE B 1 54 ? -6.410 47.976 16.314 1.00 40.37 54 ILE B C 1
ATOM 1634 O O . ILE B 1 54 ? -6.691 48.462 15.219 1.00 40.20 54 ILE B O 1
ATOM 1639 N N . GLU B 1 55 ? -7.109 47.007 16.901 1.00 42.89 55 GLU B N 1
ATOM 1640 C CA . GLU B 1 55 ? -8.414 46.566 16.418 1.00 46.06 55 GLU B CA 1
ATOM 1641 C C . GLU B 1 55 ? -9.406 47.731 16.432 1.00 46.86 55 GLU B C 1
ATOM 1642 O O . GLU B 1 55 ? -10.004 48.036 15.407 1.00 47.83 55 GLU B O 1
ATOM 1648 N N . ASP B 1 56 ? -9.536 48.387 17.589 1.00 47.92 56 ASP B N 1
ATOM 1649 C CA . ASP B 1 56 ? -10.606 49.360 17.860 1.00 48.83 56 ASP B CA 1
ATOM 1650 C C . ASP B 1 56 ? -10.152 50.805 17.700 1.00 49.34 56 ASP B C 1
ATOM 1651 O O . ASP B 1 56 ? -10.965 51.727 17.598 1.00 49.80 56 ASP B O 1
ATOM 1656 N N . ILE B 1 57 ? -8.844 51.010 17.701 1.00 48.76 57 ILE B N 1
ATOM 1657 C CA . ILE B 1 57 ? -8.289 52.350 17.719 1.00 48.40 57 ILE B CA 1
ATOM 1658 C C . ILE B 1 57 ? -7.106 52.400 16.792 1.00 47.50 57 ILE B C 1
ATOM 1659 O O . ILE B 1 57 ? -6.111 51.687 16.988 1.00 48.31 57 ILE B O 1
ATOM 1664 N N . ASN B 1 58 ? -7.210 53.256 15.786 1.00 46.20 58 ASN B N 1
ATOM 1665 C CA . ASN B 1 58 ? -6.050 53.646 15.002 1.00 44.22 58 ASN B CA 1
ATOM 1666 C C . ASN B 1 58 ? -5.031 54.267 15.976 1.00 42.64 58 ASN B C 1
ATOM 1667 O O . ASN B 1 58 ? -5.391 54.918 16.977 1.00 43.15 58 ASN B O 1
ATOM 1669 N N . MET B 1 59 ? -3.763 53.997 15.722 1.00 39.64 59 MET B N 1
ATOM 1670 C CA . MET B 1 59 ? -2.694 54.626 16.478 1.00 36.07 59 MET B CA 1
ATOM 1671 C C . MET B 1 59 ? -1.716 55.024 15.426 1.00 33.41 59 MET B C 1
ATOM 1672 O O . MET B 1 59 ? -1.727 54.470 14.328 1.00 32.67 59 MET B O 1
ATOM 1677 N N . ARG B 1 60 ? -0.888 56.007 15.743 1.00 29.78 60 ARG B N 1
ATOM 1678 C CA . ARG B 1 60 ? 0.096 56.472 14.812 1.00 27.59 60 ARG B CA 1
ATOM 1679 C C . ARG B 1 60 ? 1.347 55.578 14.975 1.00 25.21 60 ARG B C 1
ATOM 1680 O O . ARG B 1 60 ? 1.537 54.910 16.019 1.00 24.03 60 ARG B O 1
ATOM 1688 N N . PRO B 1 61 ? 2.164 55.512 13.934 1.00 24.27 61 PRO B N 1
ATOM 1689 C CA . PRO B 1 61 ? 3.387 54.692 13.999 1.00 22.86 61 PRO B CA 1
ATOM 1690 C C . PRO B 1 61 ? 4.216 54.998 15.242 1.00 21.46 61 PRO B C 1
ATOM 1691 O O . PRO B 1 61 ? 4.722 54.033 15.829 1.00 22.49 61 PRO B O 1
ATOM 1695 N N . TYR B 1 62 ? 4.333 56.266 15.647 1.00 20.99 62 TYR B N 1
ATOM 1696 C CA . TYR B 1 62 ? 5.123 56.578 16.854 1.00 21.25 62 TYR B CA 1
ATOM 1697 C C . TYR B 1 62 ? 4.570 56.007 18.186 1.00 20.87 62 TYR B C 1
ATOM 1698 O O . TYR B 1 62 ? 5.244 56.030 19.198 1.00 19.49 62 TYR B O 1
ATOM 1707 N N . SER B 1 63 ? 3.382 55.430 18.152 1.00 19.46 63 SER B N 1
ATOM 1708 C CA . SER B 1 63 ? 2.789 54.784 19.337 1.00 20.68 63 SER B CA 1
ATOM 1709 C C . SER B 1 63 ? 2.817 53.260 19.242 1.00 20.55 63 SER B C 1
ATOM 1710 O O . SER B 1 63 ? 2.461 52.579 20.175 1.00 20.15 63 SER B O 1
ATOM 1713 N N . LEU B 1 64 ? 3.267 52.719 18.108 1.00 20.76 64 LEU B N 1
ATOM 1714 C CA . LEU B 1 64 ? 3.028 51.313 17.843 1.00 22.01 64 LEU B CA 1
ATOM 1715 C C . LEU B 1 64 ? 3.988 50.352 18.519 1.00 21.45 64 LEU B C 1
ATOM 1716 O O . LEU B 1 64 ? 3.609 49.304 19.036 1.00 22.52 64 LEU B O 1
ATOM 1721 N N . GLY B 1 65 ? 5.259 50.690 18.462 1.00 20.53 65 GLY B N 1
ATOM 1722 C CA . GLY B 1 65 ? 6.247 49.707 18.808 1.00 20.28 65 GLY B CA 1
ATOM 1723 C C . GLY B 1 65 ? 7.435 49.899 17.894 1.00 18.72 65 GLY B C 1
ATOM 1724 O O . GLY B 1 65 ? 7.807 51.042 17.517 1.00 22.07 65 GLY B O 1
ATOM 1725 N N . THR B 1 66 ? 8.014 48.788 17.476 1.00 17.89 66 THR B N 1
ATOM 1726 C CA . THR B 1 66 ? 9.300 48.863 16.853 1.00 17.49 66 THR B CA 1
ATOM 1727 C C . THR B 1 66 ? 9.189 48.583 15.383 1.00 18.07 66 THR B C 1
ATOM 1728 O O . THR B 1 66 ? 8.689 47.547 15.002 1.00 17.00 66 THR B O 1
ATOM 1732 N N . PHE B 1 67 ? 9.637 49.538 14.593 1.00 17.25 67 PHE B N 1
ATOM 1733 C CA . PHE B 1 67 ? 9.695 49.333 13.167 1.00 18.99 67 PHE B CA 1
ATOM 1734 C C . PHE B 1 67 ? 10.742 48.281 12.829 1.00 19.94 67 PHE B C 1
ATOM 1735 O O . PHE B 1 67 ? 11.900 48.411 13.215 1.00 19.33 67 PHE B O 1
ATOM 1743 N N . VAL B 1 68 ? 10.326 47.238 12.124 1.00 18.23 68 VAL B N 1
ATOM 1744 C CA . VAL B 1 68 ? 11.222 46.124 11.849 1.00 18.81 68 VAL B CA 1
ATOM 1745 C C . VAL B 1 68 ? 11.414 45.811 10.401 1.00 18.63 68 VAL B C 1
ATOM 1746 O O . VAL B 1 68 ? 12.144 44.912 10.048 1.00 19.14 68 VAL B O 1
ATOM 1750 N N . GLY B 1 69 ? 10.806 46.602 9.543 1.00 19.73 69 GLY B N 1
ATOM 1751 C CA . GLY B 1 69 ? 11.070 46.397 8.138 1.00 20.49 69 GLY B CA 1
ATOM 1752 C C . GLY B 1 69 ? 9.825 46.663 7.319 1.00 20.35 69 GLY B C 1
ATOM 1753 O O . GLY B 1 69 ? 8.864 47.185 7.815 1.00 19.89 69 GLY B O 1
ATOM 1754 N N . THR B 1 70 ? 9.873 46.254 6.054 1.00 21.44 70 THR B N 1
ATOM 1755 C CA . THR B 1 70 ? 8.871 46.658 5.107 1.00 22.82 70 THR B CA 1
ATOM 1756 C C . THR B 1 70 ? 8.549 45.489 4.201 1.00 22.56 70 THR B C 1
ATOM 1757 O O . THR B 1 70 ? 9.424 44.704 3.867 1.00 23.14 70 THR B O 1
ATOM 1761 N N . ILE B 1 71 ? 7.287 45.372 3.842 1.00 23.48 71 ILE B N 1
ATOM 1762 C CA . ILE B 1 71 ? 6.886 44.386 2.849 1.00 24.99 71 ILE B CA 1
ATOM 1763 C C . ILE B 1 71 ? 6.784 45.098 1.482 1.00 26.46 71 ILE B C 1
ATOM 1764 O O . ILE B 1 71 ? 6.172 46.164 1.375 1.00 26.59 71 ILE B O 1
ATOM 1769 N N . ARG B 1 72 ? 7.459 44.543 0.485 1.00 28.01 72 ARG B N 1
ATOM 1770 C CA . ARG B 1 72 ? 7.387 45.074 -0.874 1.00 30.90 72 ARG B CA 1
ATOM 1771 C C . ARG B 1 72 ? 7.404 43.906 -1.827 1.00 31.39 72 ARG B C 1
ATOM 1772 O O . ARG B 1 72 ? 7.761 42.775 -1.461 1.00 31.17 72 ARG B O 1
ATOM 1780 N N . VAL B 1 73 ? 7.011 44.187 -3.061 1.00 31.62 73 VAL B N 1
ATOM 1781 C CA . VAL B 1 73 ? 7.107 43.200 -4.113 1.00 33.96 73 VAL B CA 1
ATOM 1782 C C . VAL B 1 73 ? 8.467 43.384 -4.760 1.00 35.66 73 VAL B C 1
ATOM 1783 O O . VAL B 1 73 ? 8.810 44.493 -5.153 1.00 36.27 73 VAL B O 1
ATOM 1787 N N . ASP B 1 74 ? 9.236 42.294 -4.842 1.00 38.21 74 ASP B N 1
ATOM 1788 C CA . ASP B 1 74 ? 10.560 42.294 -5.452 1.00 41.52 74 ASP B CA 1
ATOM 1789 C C . ASP B 1 74 ? 10.490 42.295 -6.991 1.00 42.24 74 ASP B C 1
ATOM 1790 O O . ASP B 1 74 ? 9.390 42.423 -7.571 1.00 42.44 74 ASP B O 1
ATOM 1795 N N . GLU B 1 75 ? 11.659 42.113 -7.625 1.00 43.35 75 GLU B N 1
ATOM 1796 C CA . GLU B 1 75 ? 11.805 42.035 -9.088 1.00 43.11 75 GLU B CA 1
ATOM 1797 C C . GLU B 1 75 ? 11.061 40.863 -9.714 1.00 42.99 75 GLU B C 1
ATOM 1798 O O . GLU B 1 75 ? 10.615 40.932 -10.862 1.00 43.99 75 GLU B O 1
ATOM 1800 N N . ASN B 1 76 ? 10.932 39.784 -8.958 1.00 42.35 76 ASN B N 1
ATOM 1801 C CA . ASN B 1 76 ? 10.294 38.575 -9.434 1.00 41.34 76 ASN B CA 1
ATOM 1802 C C . ASN B 1 76 ? 8.797 38.605 -9.217 1.00 40.06 76 ASN B C 1
ATOM 1803 O O . ASN B 1 76 ? 8.141 37.579 -9.392 1.00 40.57 76 ASN B O 1
ATOM 1805 N N . LEU B 1 77 ? 8.270 39.766 -8.826 1.00 39.08 77 LEU B N 1
ATOM 1806 C CA . LEU B 1 77 ? 6.846 39.926 -8.489 1.00 37.55 77 LEU B CA 1
ATOM 1807 C C . LEU B 1 77 ? 6.474 39.011 -7.340 1.00 36.25 77 LEU B C 1
ATOM 1808 O O . LEU B 1 77 ? 5.396 38.401 -7.307 1.00 36.80 77 LEU B O 1
ATOM 1813 N N . VAL B 1 78 ? 7.416 38.879 -6.411 1.00 35.52 78 VAL B N 1
ATOM 1814 C CA . VAL B 1 78 ? 7.218 38.054 -5.228 1.00 33.95 78 VAL B CA 1
ATOM 1815 C C . VAL B 1 78 ? 7.257 39.005 -4.038 1.00 32.06 78 VAL B C 1
ATOM 1816 O O . VAL B 1 78 ? 8.147 39.827 -3.927 1.00 31.14 78 VAL B O 1
ATOM 1820 N N . GLU B 1 79 ? 6.249 38.879 -3.189 1.00 30.38 79 GLU B N 1
ATOM 1821 C CA . GLU B 1 79 ? 6.102 39.720 -2.026 1.00 29.78 79 GLU B CA 1
ATOM 1822 C C . GLU B 1 79 ? 7.146 39.206 -1.067 1.00 28.94 79 GLU B C 1
ATOM 1823 O O . GLU B 1 79 ? 7.332 37.998 -0.929 1.00 28.78 79 GLU B O 1
ATOM 1829 N N . LYS B 1 80 ? 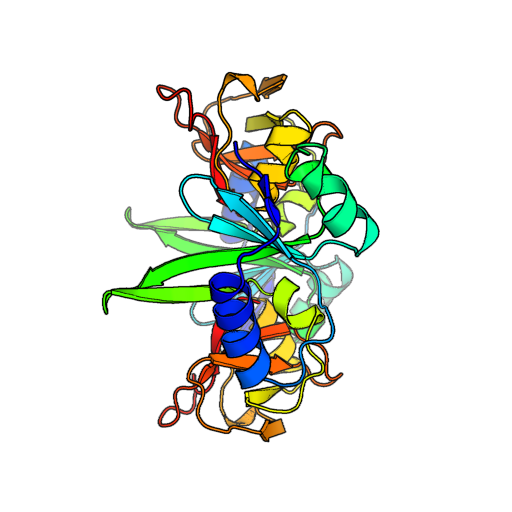7.896 40.128 -0.481 1.00 28.69 80 LYS B N 1
ATOM 1830 C CA . LYS B 1 80 ? 8.904 39.722 0.513 1.00 26.79 80 LYS B CA 1
ATOM 1831 C C . LYS B 1 80 ? 8.833 40.689 1.668 1.00 25.84 80 LYS B C 1
ATOM 1832 O O . LYS B 1 80 ? 8.454 41.862 1.511 1.00 24.51 80 LYS B O 1
ATOM 1834 N N . PHE B 1 81 ? 9.201 40.177 2.838 1.00 24.90 81 PHE B N 1
ATOM 1835 C CA . PHE B 1 81 ? 9.396 41.051 3.972 1.00 23.67 81 PHE B CA 1
ATOM 1836 C C . PHE B 1 81 ? 10.877 41.394 3.972 1.00 22.42 81 PHE B C 1
ATOM 1837 O O . PHE B 1 81 ? 11.737 40.489 3.917 1.00 23.62 81 PHE B O 1
ATOM 1845 N N . TYR B 1 82 ? 11.176 42.683 4.037 1.00 21.43 82 TYR B N 1
ATOM 1846 C CA . TYR B 1 82 ? 12.557 43.155 4.103 1.00 21.45 82 TYR B CA 1
ATOM 1847 C C . TYR B 1 82 ? 12.807 43.635 5.526 1.00 21.77 82 TYR B C 1
ATOM 1848 O O . TYR B 1 82 ? 12.387 44.713 5.888 1.00 21.86 82 TYR B O 1
ATOM 1857 N N . PRO B 1 83 ? 13.494 42.840 6.337 1.00 21.14 83 PRO B N 1
ATOM 1858 C CA . PRO B 1 83 ? 13.732 43.251 7.724 1.00 21.41 83 PRO B CA 1
ATOM 1859 C C . PRO B 1 83 ? 14.810 44.326 7.810 1.00 21.20 83 PRO B C 1
ATOM 1860 O O . PRO B 1 83 ? 15.720 44.434 6.963 1.00 22.14 83 PRO B O 1
ATOM 1864 N N . ASN B 1 84 ? 14.701 45.156 8.835 1.00 20.88 84 ASN B N 1
ATOM 1865 C CA . ASN B 1 84 ? 15.843 45.963 9.211 1.00 20.03 84 ASN B CA 1
ATOM 1866 C C . ASN B 1 84 ? 16.582 45.177 10.288 1.00 20.67 84 ASN B C 1
ATOM 1867 O O . ASN B 1 84 ? 16.162 44.095 10.648 1.00 18.80 84 ASN B O 1
ATOM 1872 N N . LEU B 1 85 ? 17.702 45.700 10.768 1.00 20.59 85 LEU B N 1
ATOM 1873 C CA . LEU B 1 85 ? 18.500 44.992 11.748 1.00 22.35 85 LEU B CA 1
ATOM 1874 C C . LEU B 1 85 ? 17.727 44.717 13.034 1.00 20.52 85 LEU B C 1
ATOM 1875 O O . LEU B 1 85 ? 17.964 43.738 13.753 1.00 20.81 85 LEU B O 1
ATOM 1880 N N . GLU B 1 86 ? 16.815 45.611 13.357 1.00 20.96 86 GLU B N 1
ATOM 1881 C CA . GLU B 1 86 ? 16.067 45.478 14.591 1.00 21.85 86 GLU B CA 1
ATOM 1882 C C . GLU B 1 86 ? 15.195 44.241 14.572 1.00 19.65 86 GLU B C 1
ATOM 1883 O O . GLU B 1 86 ? 14.904 43.648 15.609 1.00 19.84 86 GLU B O 1
ATOM 1889 N N . PHE B 1 87 ? 14.753 43.849 13.380 1.00 19.15 87 PHE B N 1
ATOM 1890 C CA . PHE B 1 87 ? 13.961 42.661 13.287 1.00 18.33 87 PHE B CA 1
ATOM 1891 C C . PHE B 1 87 ? 14.717 41.496 13.892 1.00 18.31 87 PHE B C 1
ATOM 1892 O O . PHE B 1 87 ? 14.123 40.610 14.510 1.00 17.70 87 PHE B O 1
ATOM 1900 N N . PHE B 1 88 ? 16.028 41.465 13.671 1.00 18.82 88 PHE B N 1
ATOM 1901 C CA . PHE B 1 88 ? 16.793 40.299 14.100 1.00 19.99 88 PHE B CA 1
ATOM 1902 C C . PHE B 1 88 ? 16.882 40.153 15.592 1.00 20.30 88 PHE B C 1
ATOM 1903 O O . PHE B 1 88 ? 17.114 39.054 16.092 1.00 20.41 88 PHE B O 1
ATOM 1911 N N . SER B 1 89 ? 16.628 41.232 16.320 1.00 21.39 89 SER B N 1
ATOM 1912 C CA . SER B 1 89 ? 16.581 41.123 17.762 1.00 21.89 89 SER B CA 1
ATOM 1913 C C . SER B 1 89 ? 15.369 40.265 18.209 1.00 21.51 89 SER B C 1
ATOM 1914 O O . SER B 1 89 ? 15.299 39.827 19.357 1.00 20.68 89 SER B O 1
ATOM 1917 N N . LEU B 1 90 ? 14.414 39.982 17.296 1.00 19.11 90 LEU B N 1
ATOM 1918 C CA . LEU B 1 90 ? 13.214 39.201 17.648 1.00 19.87 90 LEU B CA 1
ATOM 1919 C C . LEU B 1 90 ? 13.386 37.708 17.435 1.00 19.78 90 LEU B C 1
ATOM 1920 O O . LEU B 1 90 ? 12.455 36.941 17.645 1.00 22.05 90 LEU B O 1
ATOM 1925 N N . ILE B 1 91 ? 14.586 37.313 17.050 1.00 19.34 91 ILE B N 1
ATOM 1926 C CA . ILE B 1 91 ? 14.802 35.962 16.575 1.00 19.06 91 ILE B CA 1
ATOM 1927 C C . ILE B 1 91 ? 15.746 35.284 17.547 1.00 20.03 91 ILE B C 1
ATOM 1928 O O . ILE B 1 91 ? 16.752 35.853 17.927 1.00 19.39 91 ILE B O 1
ATOM 1933 N N . LYS B 1 92 ? 15.397 34.080 17.959 1.00 20.86 92 LYS B N 1
ATOM 1934 C CA . LYS B 1 92 ? 16.371 33.242 18.646 1.00 22.62 92 LYS B CA 1
ATOM 1935 C C . LYS B 1 92 ? 17.241 32.655 17.539 1.00 22.08 92 LYS B C 1
ATOM 1936 O O . LYS B 1 92 ? 16.799 31.833 16.724 1.00 21.64 92 LYS B O 1
ATOM 1942 N N . LEU B 1 93 ? 18.474 33.118 17.446 1.00 22.70 93 LEU B N 1
ATOM 1943 C CA . LEU B 1 93 ? 19.245 32.818 16.272 1.00 22.73 93 LEU B CA 1
ATOM 1944 C C . LEU B 1 93 ? 19.810 31.400 16.313 1.00 23.51 93 LEU B C 1
ATOM 1945 O O . LEU B 1 93 ? 20.393 30.994 17.326 1.00 23.87 93 LEU B O 1
ATOM 1950 N N . GLU B 1 94 ? 19.689 30.670 15.213 1.00 23.31 94 GLU B N 1
ATOM 1951 C CA . GLU B 1 94 ? 20.041 29.254 15.202 1.00 24.25 94 GLU B CA 1
ATOM 1952 C C . GLU B 1 94 ? 20.909 28.905 14.016 1.00 25.02 94 GLU B C 1
ATOM 1953 O O . GLU B 1 94 ? 21.663 27.920 14.052 1.00 25.10 94 GLU B O 1
ATOM 1959 N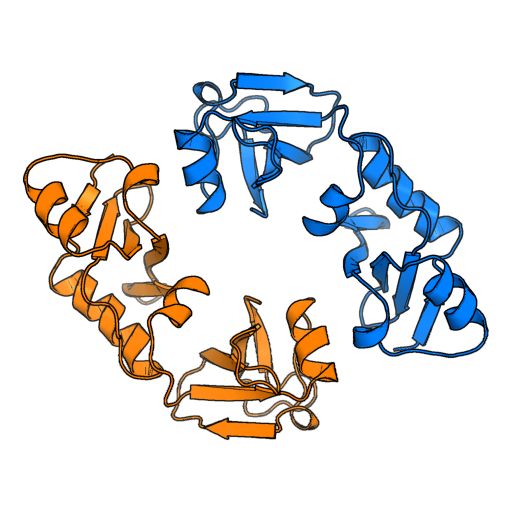 N . LYS B 1 95 ? 20.787 29.697 12.953 1.00 24.02 95 LYS B N 1
ATOM 1960 C CA . LYS B 1 95 ? 21.414 29.376 11.689 1.00 22.68 95 LYS B CA 1
ATOM 1961 C C . LYS B 1 95 ? 21.519 30.573 10.757 1.00 21.58 95 LYS B C 1
ATOM 1962 O O . LYS B 1 95 ? 20.911 31.617 10.997 1.00 19.95 95 LYS B O 1
ATOM 1968 N N . ASN B 1 96 ? 22.274 30.375 9.669 1.00 19.65 96 ASN B N 1
ATOM 1969 C CA . ASN B 1 96 ? 22.579 31.416 8.692 1.00 20.27 96 ASN B CA 1
ATOM 1970 C C . ASN B 1 96 ? 23.177 32.613 9.366 1.00 20.38 96 ASN B C 1
ATOM 1971 O O . ASN B 1 96 ? 22.691 33.721 9.239 1.00 20.63 96 ASN B O 1
ATOM 1976 N N . TYR B 1 97 ? 24.268 32.359 10.072 1.00 19.62 97 TYR B N 1
ATOM 1977 C CA . TYR B 1 97 ? 25.004 33.408 10.744 1.00 19.62 97 TYR B CA 1
ATOM 1978 C C . TYR B 1 97 ? 26.472 33.084 10.689 1.00 19.27 97 TYR B C 1
ATOM 1979 O O . TYR B 1 97 ? 26.878 31.923 10.494 1.00 20.09 97 TYR B O 1
ATOM 1988 N N . VAL B 1 98 ? 27.278 34.122 10.848 1.00 19.03 98 VAL B N 1
ATOM 1989 C CA . VAL B 1 98 ? 28.717 33.953 10.956 1.00 19.59 98 VAL B CA 1
ATOM 1990 C C . VAL B 1 98 ? 29.139 34.709 12.161 1.00 20.23 98 VAL B C 1
ATOM 1991 O O . VAL B 1 98 ? 28.419 35.615 12.610 1.00 21.38 98 VAL B O 1
ATOM 1995 N N . ILE B 1 99 ? 30.268 34.303 12.726 1.00 20.47 99 ILE B N 1
ATOM 1996 C CA . ILE B 1 99 ? 30.786 34.992 13.901 1.00 21.36 99 ILE B CA 1
ATOM 1997 C C . ILE B 1 99 ? 32.137 35.476 13.475 1.00 20.49 99 ILE B C 1
ATOM 1998 O O . ILE B 1 99 ? 32.904 34.712 12.871 1.00 21.31 99 ILE B O 1
ATOM 2003 N N . LEU B 1 100 ? 32.397 36.749 13.729 1.00 19.67 100 LEU B N 1
ATOM 2004 C CA . LEU B 1 100 ? 33.646 37.348 13.294 1.00 18.77 100 LEU B CA 1
ATOM 2005 C C . LEU B 1 100 ? 34.483 37.592 14.503 1.00 18.95 100 LEU B C 1
ATOM 2006 O O . LEU B 1 100 ? 33.945 37.830 15.571 1.00 19.36 100 LEU B O 1
ATOM 2011 N N . GLY B 1 101 ? 35.802 37.610 14.297 1.00 18.50 101 GLY B N 1
ATOM 2012 C CA . GLY B 1 101 ? 36.742 38.064 15.291 1.00 20.38 101 GLY B CA 1
ATOM 2013 C C . GLY B 1 101 ? 36.513 39.528 15.635 1.00 20.83 101 GLY B C 1
ATOM 2014 O O . GLY B 1 101 ? 35.772 40.221 14.948 1.00 20.50 101 GLY B O 1
ATOM 2015 N N . PRO B 1 102 ? 37.075 39.975 16.726 1.00 21.69 102 PRO B N 1
ATOM 2016 C CA . PRO B 1 102 ? 36.771 41.324 17.193 1.00 21.90 102 PRO B CA 1
ATOM 2017 C C . PRO B 1 102 ? 37.250 42.409 16.227 1.00 20.35 102 PRO B C 1
ATOM 2018 O O . PRO B 1 102 ? 36.597 43.437 16.112 1.00 19.36 102 PRO B O 1
ATOM 2022 N N . LYS B 1 103 ? 38.414 42.207 15.607 1.00 19.77 103 LYS B N 1
ATOM 2023 C CA . LYS B 1 103 ? 38.946 43.243 14.729 1.00 20.12 103 LYS B CA 1
ATOM 2024 C C . LYS B 1 103 ? 38.050 43.386 13.530 1.00 18.65 103 LYS B C 1
ATOM 2025 O O . LYS B 1 103 ? 37.650 44.485 13.176 1.00 18.98 103 LYS B O 1
ATOM 2031 N N . ALA B 1 104 ? 37.765 42.265 12.880 1.00 18.41 104 ALA B N 1
ATOM 2032 C CA . ALA B 1 104 ? 36.857 42.224 11.733 1.00 19.48 104 ALA B CA 1
ATOM 2033 C C . ALA B 1 104 ? 35.464 42.660 12.132 1.00 18.82 104 ALA B C 1
ATOM 2034 O O . ALA B 1 104 ? 34.781 43.275 11.325 1.00 17.95 104 ALA B O 1
ATOM 2036 N N . SER B 1 105 ? 35.050 42.327 13.364 1.00 19.09 105 SER B N 1
ATOM 2037 C CA . SER B 1 105 ? 33.705 42.720 13.819 1.00 18.84 105 SER B CA 1
ATOM 2038 C C . SER B 1 105 ? 33.680 44.228 13.835 1.00 18.28 105 SER B C 1
ATOM 2039 O O . SER B 1 105 ? 32.760 44.852 13.329 1.00 17.77 105 SER B O 1
ATOM 2042 N N . PHE B 1 106 ? 34.663 44.810 14.496 1.00 18.24 106 PHE B N 1
ATOM 2043 C CA . PHE B 1 106 ? 34.681 46.275 14.543 1.00 18.31 106 PHE B CA 1
ATOM 2044 C C . PHE B 1 106 ? 34.623 46.881 13.137 1.00 19.10 106 PHE B C 1
ATOM 2045 O O . PHE B 1 106 ? 33.803 47.770 12.836 1.00 17.12 106 PHE B O 1
ATOM 2053 N N . LEU B 1 107 ? 35.505 46.404 12.266 1.00 18.92 107 LEU B N 1
ATOM 2054 C CA . LEU B 1 107 ? 35.540 46.955 10.943 1.00 20.20 107 LEU B CA 1
ATOM 2055 C C . LEU B 1 107 ? 34.209 46.786 10.226 1.00 20.09 107 LEU B C 1
ATOM 2056 O O . LEU B 1 107 ? 33.801 47.658 9.467 1.00 20.76 107 LEU B O 1
ATOM 2061 N N . PHE B 1 108 ? 33.544 45.659 10.452 1.00 19.63 108 PHE B N 1
ATOM 2062 C CA . PHE B 1 108 ? 32.232 45.422 9.888 1.00 20.30 108 PHE B CA 1
ATOM 2063 C C . PHE B 1 108 ? 31.258 46.515 10.303 1.00 20.89 108 PHE B C 1
ATOM 2064 O O . PHE B 1 108 ? 30.432 46.991 9.484 1.00 22.18 108 PHE B O 1
ATOM 2072 N N . THR B 1 109 ? 31.350 46.936 11.561 1.00 21.52 109 THR B N 1
ATOM 2073 C CA . THR B 1 109 ? 30.429 47.963 12.031 1.00 21.95 109 THR B CA 1
ATOM 2074 C C . THR B 1 109 ? 30.718 49.289 11.357 1.00 22.93 109 THR B C 1
ATOM 2075 O O . THR B 1 109 ? 29.858 50.173 11.382 1.00 23.65 109 THR B O 1
ATOM 2079 N N . THR B 1 110 ? 31.894 49.437 10.763 1.00 23.37 110 THR B N 1
ATOM 2080 C CA . THR B 1 110 ? 32.188 50.663 9.985 1.00 24.39 110 THR B CA 1
ATOM 2081 C C . THR B 1 110 ? 31.824 50.550 8.481 1.00 25.90 110 THR B C 1
ATOM 2082 O O . THR B 1 110 ? 32.164 51.437 7.692 1.00 26.45 110 THR B O 1
ATOM 2086 N N . GLY B 1 111 ? 31.149 49.460 8.114 1.00 25.66 111 GLY B N 1
ATOM 2087 C CA . GLY B 1 111 ? 30.664 49.189 6.759 1.00 25.60 111 GLY B CA 1
ATOM 2088 C C . GLY B 1 111 ? 31.578 48.316 5.918 1.00 26.04 111 GLY B C 1
ATOM 2089 O O . GLY B 1 111 ? 31.363 48.145 4.706 1.00 28.18 111 GLY B O 1
ATOM 2090 N N . LYS B 1 112 ? 32.590 47.731 6.542 1.00 24.19 112 LYS B N 1
ATOM 2091 C CA . LYS B 1 112 ? 33.616 46.973 5.825 1.00 24.34 112 LYS B CA 1
ATOM 2092 C C . LYS B 1 112 ? 33.097 45.571 5.639 1.00 25.03 112 LYS B C 1
ATOM 2093 O O . LYS B 1 112 ? 32.349 45.063 6.466 1.00 23.48 112 LYS B O 1
ATOM 2099 N N . ASP B 1 113 ? 33.474 44.945 4.538 1.00 24.48 113 ASP B N 1
ATOM 2100 C CA . ASP B 1 113 ? 33.220 43.524 4.410 1.00 24.50 113 ASP B CA 1
ATOM 2101 C C . ASP B 1 113 ? 34.113 42.765 5.385 1.00 24.91 113 ASP B C 1
ATOM 2102 O O . ASP B 1 113 ? 35.054 43.320 5.969 1.00 24.90 113 ASP B O 1
ATOM 2107 N N . ALA B 1 114 ? 33.824 41.469 5.570 1.00 24.77 114 ALA B N 1
ATOM 2108 C CA . ALA B 1 114 ? 34.658 40.673 6.403 1.00 25.33 114 ALA B CA 1
ATOM 2109 C C . ALA B 1 114 ? 35.312 39.648 5.483 1.00 26.55 114 ALA B C 1
ATOM 2110 O O . ALA B 1 114 ? 34.648 39.091 4.615 1.00 27.08 114 ALA B O 1
ATOM 2112 N N . PRO B 1 115 ? 36.600 39.419 5.659 1.00 28.72 115 PRO B N 1
ATOM 2113 C CA . PRO B 1 115 ? 37.268 38.344 4.901 1.00 28.80 115 PRO B CA 1
ATOM 2114 C C . PRO B 1 115 ? 37.018 36.972 5.516 1.00 28.36 115 PRO B C 1
ATOM 2115 O O . PRO B 1 115 ? 36.716 36.854 6.686 1.00 27.14 115 PRO B O 1
ATOM 2119 N N . LYS B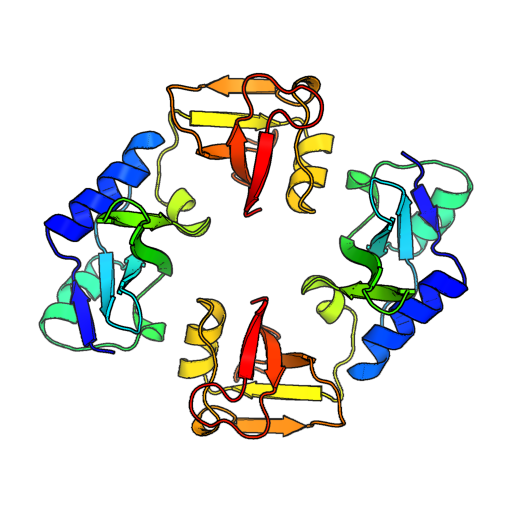 1 116 ? 37.147 35.910 4.721 1.00 28.99 116 LYS B N 1
ATOM 2120 C CA . LYS B 1 116 ? 36.977 34.560 5.246 1.00 28.59 116 LYS B CA 1
ATOM 2121 C C . LYS B 1 116 ? 37.798 34.243 6.515 1.00 29.29 116 LYS B C 1
ATOM 2122 O O . LYS B 1 116 ? 37.315 33.590 7.440 1.00 28.22 116 LYS B O 1
ATOM 2128 N N . GLU B 1 117 ? 39.034 34.728 6.591 1.00 29.73 117 GLU B N 1
ATOM 2129 C CA . GLU B 1 117 ? 39.900 34.361 7.707 1.00 31.72 117 GLU B CA 1
ATOM 2130 C C . GLU B 1 117 ? 39.395 34.934 9.017 1.00 31.05 117 GLU B C 1
ATOM 2131 O O . GLU B 1 117 ? 39.705 34.422 10.094 1.00 31.09 117 GLU B O 1
ATOM 2137 N N . ALA B 1 118 ? 38.590 35.988 8.895 1.00 31.47 118 ALA B N 1
ATOM 2138 C CA . ALA B 1 118 ? 37.950 36.627 10.036 1.00 30.47 118 ALA B CA 1
ATOM 2139 C C . ALA B 1 118 ? 36.758 35.827 10.549 1.00 30.65 118 ALA B C 1
ATOM 2140 O O . ALA B 1 118 ? 36.326 36.003 11.708 1.00 29.12 118 ALA B O 1
ATOM 2142 N N . VAL B 1 119 ? 36.207 34.941 9.709 1.00 29.29 119 VAL B N 1
ATOM 2143 C CA . VAL B 1 119 ? 35.076 34.134 10.174 1.00 29.15 119 VAL B CA 1
ATOM 2144 C C . VAL B 1 119 ? 35.501 33.065 11.190 1.00 29.43 119 VAL B C 1
ATOM 2145 O O . VAL B 1 119 ? 36.183 32.085 10.860 1.00 30.37 119 VAL B O 1
ATOM 2149 N N . ARG B 1 120 ? 35.085 33.246 12.426 1.00 28.63 120 ARG B N 1
ATOM 2150 C CA . ARG B 1 120 ? 35.359 32.269 13.460 1.00 30.33 120 ARG B CA 1
ATOM 2151 C C . ARG B 1 120 ? 34.452 31.061 13.402 1.00 30.21 120 ARG B C 1
ATOM 2152 O O . ARG B 1 120 ? 34.877 29.957 13.728 1.00 30.33 120 ARG B O 1
ATOM 2160 N N . GLU B 1 121 ? 33.196 31.287 13.030 1.00 29.15 121 GLU B N 1
ATOM 2161 C CA . GLU B 1 121 ? 32.198 30.234 12.986 1.00 29.20 121 GLU B CA 1
ATOM 2162 C C . GLU B 1 121 ? 31.193 30.657 11.938 1.00 29.02 121 GLU B C 1
ATOM 2163 O O . GLU B 1 121 ? 30.900 31.846 11.787 1.00 26.68 121 GLU B O 1
ATOM 2169 N N . ILE B 1 122 ? 30.693 29.679 11.206 1.00 27.78 122 ILE B N 1
ATOM 2170 C CA . ILE B 1 122 ? 29.665 29.923 10.228 1.00 27.62 122 ILE B CA 1
ATOM 2171 C C . ILE B 1 122 ? 28.724 28.758 10.341 1.00 27.51 122 ILE B C 1
ATOM 2172 O O . ILE B 1 122 ? 29.147 27.608 10.466 1.00 29.19 122 ILE B O 1
ATOM 2177 N N .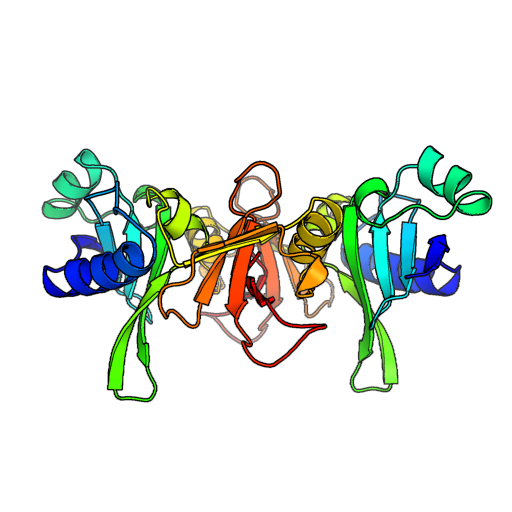 LYS B 1 123 ? 27.449 29.055 10.397 1.00 25.52 123 LYS B N 1
ATOM 2178 C CA . LYS B 1 123 ? 26.463 28.012 10.437 1.00 26.36 123 LYS B CA 1
ATOM 2179 C C . LYS B 1 123 ? 25.610 28.476 9.315 1.00 26.39 123 LYS B C 1
ATOM 2180 O O . LYS B 1 123 ? 24.768 29.360 9.479 1.00 25.99 123 LYS B O 1
ATOM 2182 N N . TRP B 1 124 ? 25.900 27.961 8.142 1.00 26.98 124 TRP B N 1
ATOM 2183 C CA . TRP B 1 124 ? 25.194 28.453 6.977 1.00 28.19 124 TRP B CA 1
ATOM 2184 C C . TRP B 1 124 ? 24.341 27.343 6.399 1.00 28.91 124 TRP B C 1
ATOM 2185 O O . TRP B 1 124 ? 24.808 26.200 6.306 1.00 27.22 124 TRP B O 1
ATOM 2196 N N . GLN B 1 125 ? 23.097 27.674 6.036 1.00 30.34 125 GLN B N 1
ATOM 2197 C CA . GLN B 1 125 ? 22.133 26.671 5.555 1.00 33.11 125 GLN B CA 1
ATOM 2198 C C . GLN B 1 125 ? 21.498 27.060 4.220 1.00 34.29 125 GLN B C 1
ATOM 2199 O O . GLN B 1 125 ? 20.568 26.392 3.743 1.00 36.75 125 GLN B O 1
ATOM 2205 N N . GLY B 1 126 ? 22.019 28.090 3.578 1.00 33.72 126 GLY B N 1
ATOM 2206 C CA . GLY B 1 126 ? 21.551 28.421 2.245 1.00 35.06 126 GLY B CA 1
ATOM 2207 C C . GLY B 1 126 ? 21.329 29.887 1.992 1.00 35.10 126 GLY B C 1
ATOM 2208 O O . GLY B 1 126 ? 21.499 30.396 0.877 1.00 36.23 126 GLY B O 1
ATOM 2209 N N . SER B 1 127 ? 20.992 30.613 3.031 1.00 34.13 127 SER B N 1
ATOM 2210 C CA . SER B 1 127 ? 20.607 31.990 2.795 1.00 33.50 127 SER B CA 1
ATOM 2211 C C . SER B 1 127 ? 21.741 32.872 2.252 1.00 32.97 127 SER B C 1
ATOM 2212 O O . SER B 1 127 ? 22.831 32.887 2.789 1.00 34.03 127 SER B O 1
ATOM 2215 N N . LYS B 1 128 ? 21.438 33.653 1.216 1.00 32.69 128 LYS B N 1
ATOM 2216 C CA . LYS B 1 128 ? 22.334 34.698 0.714 1.00 33.17 128 LYS B CA 1
ATOM 2217 C C . LYS B 1 128 ? 22.760 35.630 1.859 1.00 31.75 128 LYS B C 1
ATOM 2218 O O . LYS B 1 128 ? 23.945 35.908 2.063 1.00 33.30 128 LYS B O 1
ATOM 2220 N N . ARG B 1 129 ? 21.769 36.065 2.608 1.00 29.53 129 ARG B N 1
ATOM 2221 C CA . ARG B 1 129 ? 21.949 36.994 3.720 1.00 27.82 129 ARG B CA 1
ATOM 2222 C C . ARG B 1 129 ? 22.188 36.228 4.999 1.00 24.88 129 ARG B C 1
ATOM 2223 O O . ARG B 1 129 ? 21.427 35.331 5.345 1.00 25.12 129 ARG B O 1
ATOM 2231 N N . VAL B 1 130 ? 23.260 36.573 5.683 1.00 22.71 130 VAL B N 1
ATOM 2232 C CA . VAL B 1 130 ? 23.586 35.918 6.942 1.00 21.17 130 VAL B CA 1
ATOM 2233 C C . VAL B 1 130 ? 23.600 36.989 8.010 1.00 20.63 130 VAL B C 1
ATOM 2234 O O . VAL B 1 130 ? 24.005 38.102 7.749 1.00 19.53 130 VAL B O 1
ATOM 2238 N N . VAL B 1 131 ? 23.192 36.605 9.209 1.00 19.70 131 VAL B N 1
ATOM 2239 C CA . VAL B 1 131 ? 23.361 37.466 10.362 1.00 18.59 131 VAL B CA 1
ATOM 2240 C C . VAL B 1 131 ? 24.820 37.440 10.728 1.00 18.63 131 VAL B C 1
ATOM 2241 O O . VAL B 1 131 ? 25.441 36.385 10.776 1.00 18.58 131 VAL B O 1
ATOM 2245 N N . VAL B 1 132 ? 25.375 38.618 10.947 1.00 18.39 132 VAL B N 1
ATOM 2246 C CA . VAL B 1 132 ? 26.787 38.700 11.265 1.00 18.08 132 VAL B CA 1
ATOM 2247 C C . VAL B 1 132 ? 26.851 38.981 12.733 1.00 18.33 132 VAL B C 1
ATOM 2248 O O . VAL B 1 132 ? 26.315 39.987 13.192 1.00 19.32 132 VAL B O 1
ATOM 2252 N N . LEU B 1 133 ? 27.548 38.110 13.441 1.00 18.19 133 LEU B N 1
ATOM 2253 C CA . LEU B 1 133 ? 27.759 38.306 14.873 1.00 18.64 133 LEU B CA 1
ATOM 2254 C C . LEU B 1 133 ? 29.197 38.733 15.137 1.00 19.96 133 LEU B C 1
ATOM 2255 O O . LEU B 1 133 ? 30.116 38.292 14.446 1.00 19.00 133 LEU B O 1
ATOM 2260 N N . ASN B 1 134 ? 29.400 39.557 16.160 1.00 19.99 134 ASN B N 1
ATOM 2261 C CA . ASN B 1 134 ? 30.750 39.732 16.663 1.00 20.40 134 ASN B CA 1
ATOM 2262 C C . ASN B 1 134 ? 31.173 38.558 17.567 1.00 20.07 134 ASN B C 1
ATOM 2263 O O . ASN B 1 134 ? 30.479 37.533 17.701 1.00 20.53 134 ASN B O 1
ATOM 2268 N N . ASP B 1 135 ? 32.327 38.713 18.181 1.00 20.82 135 ASP B N 1
ATOM 2269 C CA . ASP B 1 135 ? 32.960 37.616 18.879 1.00 23.29 135 ASP B CA 1
ATOM 2270 C C . ASP B 1 135 ? 32.289 37.395 20.246 1.00 23.88 135 ASP B C 1
ATOM 2271 O O . ASP B 1 135 ? 32.553 36.408 20.946 1.00 24.89 135 ASP B O 1
ATOM 2276 N N . LEU B 1 136 ? 31.381 38.295 20.573 1.00 24.09 136 LEU B N 1
ATOM 2277 C CA . LEU B 1 136 ? 30.591 38.185 21.791 1.00 25.59 136 LEU B CA 1
ATOM 2278 C C . LEU B 1 136 ? 29.205 37.664 21.486 1.00 26.53 136 LEU B C 1
ATOM 2279 O O . LEU B 1 136 ? 28.332 37.599 22.373 1.00 28.41 136 LEU B O 1
ATOM 2284 N N . GLY B 1 137 ? 28.994 37.297 20.231 1.00 25.79 137 GLY B N 1
ATOM 2285 C CA . GLY B 1 137 ? 27.740 36.710 19.815 1.00 27.23 137 GLY B CA 1
ATOM 2286 C C . GLY B 1 137 ? 26.640 37.733 19.604 1.00 26.70 137 GLY B C 1
ATOM 2287 O O . GLY B 1 137 ? 25.474 37.357 19.477 1.00 29.26 137 GLY B O 1
ATOM 2288 N N . ASP B 1 138 ? 26.991 39.013 19.532 1.00 25.75 138 ASP B N 1
ATOM 2289 C CA . ASP B 1 138 ? 26.006 40.031 19.306 1.00 24.71 138 ASP B CA 1
ATOM 2290 C C . ASP B 1 138 ? 25.879 40.403 17.861 1.00 23.18 138 ASP B C 1
ATOM 2291 O O . ASP B 1 138 ? 26.858 40.367 17.110 1.00 22.46 138 ASP B O 1
ATOM 2296 N N . ILE B 1 139 ? 24.647 40.677 17.466 1.00 22.42 139 ILE B N 1
ATOM 2297 C CA . ILE B 1 139 ? 24.380 40.969 16.074 1.00 21.66 139 ILE B CA 1
ATOM 2298 C C . ILE B 1 139 ? 25.002 42.299 15.751 1.00 21.05 139 ILE B C 1
ATOM 2299 O O . ILE B 1 139 ? 24.701 43.326 16.396 1.00 21.90 139 ILE B O 1
ATOM 2304 N N . ILE B 1 140 ? 25.892 42.297 14.782 1.00 19.00 140 ILE B N 1
ATOM 2305 C CA . ILE B 1 140 ? 26.484 43.547 14.327 1.00 18.63 140 ILE B CA 1
ATOM 2306 C C . ILE B 1 140 ? 26.015 43.957 12.955 1.00 18.68 140 ILE B C 1
ATOM 2307 O O . ILE B 1 140 ? 26.310 45.066 12.491 1.00 19.66 140 ILE B O 1
ATOM 2312 N N . GLY B 1 141 ? 25.263 43.099 12.307 1.00 19.22 141 GLY B N 1
ATOM 2313 C CA . GLY B 1 141 ? 24.792 43.462 10.982 1.00 19.69 141 GLY B CA 1
ATOM 2314 C C . GLY B 1 141 ? 24.358 42.276 10.185 1.00 20.18 141 GLY B C 1
ATOM 2315 O O . GLY B 1 141 ? 24.219 41.180 10.693 1.00 20.83 141 GLY B O 1
ATOM 2316 N N . ILE B 1 142 ? 24.065 42.531 8.930 1.00 21.54 142 ILE B N 1
ATOM 2317 C CA . ILE B 1 142 ? 23.701 41.455 8.025 1.00 21.98 142 ILE B CA 1
ATOM 2318 C C . ILE B 1 142 ? 24.680 41.531 6.894 1.00 22.73 142 ILE B C 1
ATOM 2319 O O . ILE B 1 142 ? 25.096 42.610 6.458 1.00 22.75 142 ILE B O 1
ATOM 2324 N N . GLY B 1 143 ? 25.065 40.360 6.415 1.00 24.48 143 GLY B N 1
ATOM 2325 C CA . GLY B 1 143 ? 26.070 40.277 5.380 1.00 24.36 143 GLY B CA 1
ATOM 2326 C C . GLY B 1 143 ? 25.604 39.377 4.267 1.00 25.93 143 GLY B C 1
ATOM 2327 O O . GLY B 1 143 ? 24.649 38.613 4.420 1.00 24.15 143 GLY B O 1
ATOM 2328 N N . LEU B 1 144 ? 26.245 39.541 3.115 1.00 27.60 144 LEU B N 1
ATOM 2329 C CA . LEU B 1 144 ? 25.939 38.713 1.946 1.00 30.29 144 LEU B CA 1
ATOM 2330 C C . LEU B 1 144 ? 27.109 37.810 1.781 1.00 30.55 144 LEU B C 1
ATOM 2331 O O . LEU B 1 144 ? 28.247 38.261 1.630 1.00 30.67 144 LEU B O 1
ATOM 2336 N N . ILE B 1 145 ? 26.846 36.514 1.863 1.00 31.04 145 ILE B N 1
ATOM 2337 C CA . ILE B 1 145 ? 27.889 35.553 1.757 1.00 32.49 145 ILE B CA 1
ATOM 2338 C C . ILE B 1 145 ? 28.293 35.533 0.280 1.00 34.09 145 ILE B C 1
ATOM 2339 O O . ILE B 1 145 ? 27.444 35.621 -0.606 1.00 34.23 145 ILE B O 1
ATOM 2344 N N . ASN B 1 146 ? 29.586 35.520 0.028 1.00 35.31 146 ASN B N 1
ATOM 2345 C CA . ASN B 1 146 ? 30.045 35.441 -1.341 1.00 38.04 146 ASN B CA 1
ATOM 2346 C C . ASN B 1 146 ? 30.895 34.204 -1.353 1.00 38.80 146 ASN B C 1
ATOM 2347 O O . ASN B 1 146 ? 32.108 34.297 -1.243 1.00 38.74 146 ASN B O 1
ATOM 2352 N N . PRO B 1 147 ? 30.218 33.047 -1.402 1.00 40.17 147 PRO B N 1
ATOM 2353 C CA . PRO B 1 147 ? 30.838 31.761 -1.085 1.00 41.34 147 PRO B CA 1
ATOM 2354 C C . PRO B 1 147 ? 32.189 31.593 -1.712 1.00 42.13 147 PRO B C 1
ATOM 2355 O O . PRO B 1 147 ? 33.076 31.028 -1.076 1.00 43.42 147 PRO B O 1
ATOM 2359 N N . LYS B 1 148 ? 32.360 32.102 -2.918 1.00 43.33 148 LYS B N 1
ATOM 2360 C CA . LYS B 1 148 ? 33.588 31.853 -3.655 1.00 44.54 148 LYS B CA 1
ATOM 2361 C C . LYS B 1 148 ? 34.738 32.804 -3.287 1.00 45.01 148 LYS B C 1
ATOM 2362 O O . LYS B 1 148 ? 35.905 32.402 -3.341 1.00 46.03 148 LYS B O 1
ATOM 2364 N N . SER B 1 149 ? 34.420 34.036 -2.871 1.00 45.59 149 SER B N 1
ATOM 2365 C CA . SER B 1 149 ? 35.458 35.055 -2.535 1.00 45.32 149 SER B CA 1
ATOM 2366 C C . SER B 1 149 ? 36.125 34.944 -1.136 1.00 45.31 149 SER B C 1
ATOM 2367 O O . SER B 1 149 ? 35.548 34.387 -0.204 1.00 44.00 149 SER B O 1
ATOM 2370 N N . ASP B 1 150 ? 37.333 35.500 -1.000 1.00 45.16 150 ASP B N 1
ATOM 2371 C CA . ASP B 1 150 ? 38.079 35.406 0.257 1.00 45.46 150 ASP B CA 1
ATOM 2372 C C . ASP B 1 150 ? 38.157 36.727 1.033 1.00 45.40 150 ASP B C 1
ATOM 2373 O O . ASP B 1 150 ? 37.794 36.770 2.211 1.00 45.43 150 ASP B O 1
ATOM 2378 N N . ARG B 1 151 ? 38.602 37.795 0.366 1.00 44.57 151 ARG B N 1
ATOM 2379 C CA . ARG B 1 151 ? 38.720 39.122 0.982 1.00 43.28 151 ARG B CA 1
ATOM 2380 C C . ARG B 1 151 ? 37.372 39.678 1.410 1.00 41.97 151 ARG B C 1
ATOM 2381 O O . ARG B 1 151 ? 37.272 40.332 2.443 1.00 41.66 151 ARG B O 1
ATOM 2383 N N . ARG B 1 152 ? 36.351 39.391 0.607 1.00 40.75 152 ARG B N 1
ATOM 2384 C CA . ARG B 1 152 ? 35.005 39.919 0.772 1.00 39.66 152 ARG B CA 1
ATOM 2385 C C . ARG B 1 152 ? 33.955 38.787 0.868 1.00 36.99 152 ARG B C 1
ATOM 2386 O O . ARG B 1 152 ? 32.848 38.854 0.331 1.00 37.34 152 ARG B O 1
ATOM 2394 N N . PHE B 1 153 ? 34.341 37.751 1.591 1.00 34.57 153 PHE B N 1
ATOM 2395 C CA . PHE B 1 153 ? 33.511 36.573 1.824 1.00 32.08 153 PHE B CA 1
ATOM 2396 C C . PHE B 1 153 ? 32.172 36.946 2.459 1.00 30.22 153 PHE B C 1
ATOM 2397 O O . PHE B 1 153 ? 31.116 36.415 2.105 1.00 28.99 153 PHE B O 1
ATOM 2405 N N . ILE B 1 154 ? 32.208 37.868 3.412 1.00 29.03 154 ILE B N 1
ATOM 2406 C CA . ILE B 1 154 ? 30.952 38.400 3.946 1.00 27.50 154 ILE B CA 1
ATOM 2407 C C . ILE B 1 154 ? 30.857 39.811 3.484 1.00 27.77 154 ILE B C 1
ATOM 2408 O O . ILE B 1 154 ? 31.541 40.670 4.014 1.00 27.40 154 ILE B O 1
ATOM 2413 N N . LYS B 1 155 ? 30.007 40.058 2.504 1.00 28.23 155 LYS B N 1
ATOM 2414 C CA . LYS B 1 155 ? 29.805 41.397 2.022 1.00 28.64 155 LYS B CA 1
ATOM 2415 C C . LYS B 1 155 ? 28.902 42.088 3.014 1.00 29.15 155 LYS B C 1
ATOM 2416 O O . LYS B 1 155 ? 27.880 41.558 3.426 1.00 29.76 155 LYS B O 1
ATOM 2418 N N . ASN B 1 156 ? 29.319 43.265 3.431 1.00 29.32 156 ASN B N 1
ATOM 2419 C CA . ASN B 1 156 ? 28.536 44.101 4.325 1.00 31.11 156 ASN B CA 1
ATOM 2420 C C . ASN B 1 156 ? 27.301 44.694 3.662 1.00 33.36 156 ASN B C 1
ATOM 2421 O O . ASN B 1 156 ? 27.424 45.384 2.663 1.00 33.42 156 ASN B O 1
ATOM 2426 N N . LEU B 1 157 ? 26.122 44.418 4.227 1.00 35.83 157 LEU B N 1
ATOM 2427 C CA . LEU B 1 157 ? 24.846 44.984 3.773 1.00 38.72 157 LEU B CA 1
ATOM 2428 C C . LEU B 1 157 ? 24.268 46.024 4.733 1.00 40.17 157 LEU B C 1
ATOM 2429 O O . LEU B 1 157 ? 23.782 47.082 4.312 1.00 40.97 157 LEU B O 1
ATOM 2434 N N . LYS B 1 158 ? 24.287 45.682 6.021 1.00 41.62 158 LYS B N 1
ATOM 2435 C CA . LYS B 1 158 ? 23.696 46.470 7.107 1.00 41.69 158 LYS B CA 1
ATOM 2436 C C . LYS B 1 158 ? 24.583 46.216 8.310 1.00 41.92 158 LYS B C 1
ATOM 2437 O O . LYS B 1 158 ? 25.072 45.098 8.481 1.00 41.17 158 LYS B O 1
ATOM 2439 N N . ASP B 1 159 ? 24.835 47.251 9.117 1.00 42.00 159 ASP B N 1
ATOM 2440 C CA . ASP B 1 159 ? 25.586 47.060 10.364 1.00 41.46 159 ASP B CA 1
ATOM 2441 C C . ASP B 1 159 ? 25.172 48.042 11.462 1.00 42.05 159 ASP B C 1
ATOM 2442 O O . ASP B 1 159 ? 24.314 48.905 11.242 1.00 42.17 159 ASP B O 1
#

Nearest PDB structures (foldseek):
  2p38-assembly1_A  TM=1.006E+00  e=7.004E-35  Pyrococcus abyssi
  1q7h-assembly1_A  TM=6.903E-01  e=1.387E-04  Thermoplasma acidophilum DSM 1728
  4dmg-assembly1_B  TM=8.253E-01  e=1.876E-02  Thermus thermophilus HB8
  2cx1-assembly1_A  TM=5.468E-01  e=1.146E-03  Aeropyrum pernix K1
  3vse-assembly4_D  TM=7.574E-01  e=1.132E+00  Staphylococcus aureus subsp. aureus Mu50

Sequence (310 aa):
LRVRRASSWELDLILKEAEKYGELLHEFFCVVEGKYRDVYAVNEEVWKIIEDINMRPYSLGTFVGTIRVDENLVEKFYPNLEFFSLIKLEKNYVILGPKASFLFTTGKDAPKEAVREIKWQGSKRVVVLNDLGDIIGIGLINPKSDRRFIKNLKDLRVRRASSWELDLILKEAEKYGELLHEFFCVVEGKYRDVYAVNEEVWKIIEDINMRPYSLGTFVGTIRVDENLVEKFYPNLEFFSLIKLEKNYVILGPKASFLFTTGKDAPKEAVREIKWQGSKRVVVLNDLGDIIGIGLINPKSDRRFIKNLKD

InterPro domains:
  IPR005155 UPF0113, PUA domain [PF03657] (97-166)
  IPR005155 UPF0113, PUA domain [cd21151] (96-163)
  IPR036974 PUA domain superfamily [G3DSA:2.30.130.10] (95-166)
  IPR040598 60S ribosome subunit biogenesis protein NIP7, pre-PUA domain [PF17833] (7-85)

Secondary structure (DSSP, 8-state):
-EEEEPPHHHHHHHHHHHHTTEEE----EEEEESSSEEEEEE-HHHHHHTTT----GGGTEEEEEEEEE-TTS-EEEEE-HHHHTTEEE-SSEEEE-HHHHHHHHTT--B-GGGEEEEE-SS-SEEEEE-TTS-EEEEEEE-TT-STTSEEEEE-/-EEEEPPHHHHHHHHHHHHTTEEE----EEEEESSSEEEEEE-HHHHHHTTTS---HHHHEEEEEEEEE-TTS-EEEEE-HHHHTTEEE-SSEEEE-HHHHHHHHTT--B-GGGEEEEE-SS-SEEEEE-TTS-EEEEEEE-TT-STTSEEEEE-

Radius of gyration: 21.19 Å; Cα contacts (8 Å, |Δi|>4): 706; chains: 2; bounding box: 65×52×34 Å

CATH classification: 3.10.450.220 (+1 more: 2.30.130.10)